Protein AF-A0A7S3X093-F1 (afdb_monomer)

Solvent-accessible surface area (backbone atoms only — not comparable to full-atom values): 16351 Å² total; per-residue (Å²): 135,91,79,89,81,86,87,81,93,76,96,73,80,91,81,68,79,79,81,75,76,85,78,82,74,50,73,68,56,53,51,49,53,49,51,51,48,51,50,51,49,51,54,50,54,71,68,49,68,94,76,59,64,74,58,54,51,46,47,68,75,70,50,86,89,52,58,70,71,58,44,50,52,47,51,38,63,75,67,40,63,86,52,73,80,75,72,84,78,82,88,80,90,80,88,84,84,89,75,92,76,91,84,86,75,92,79,87,79,77,70,61,65,62,52,49,54,48,50,48,53,49,48,51,47,59,63,74,38,45,80,74,45,93,63,46,87,64,80,87,81,75,76,93,74,60,92,85,62,87,64,71,61,67,60,57,50,51,54,51,49,55,51,48,54,52,49,51,54,52,49,53,53,50,50,53,52,51,52,50,52,51,52,52,50,51,52,49,51,52,52,48,51,53,51,50,52,52,49,32,64,73,58,71,64,67,52,83,70,83,81,65,72,88,81,63,85,89,50,69,73,61,48,52,53,52,48,50,67,50,63,30,71,68,55,69,67,60,60,54,73,68,58,54,52,52,52,52,56,60,73,77,105

Structure (mmCIF, N/CA/C/O backbone):
data_AF-A0A7S3X093-F1
#
_entry.id   AF-A0A7S3X093-F1
#
loop_
_atom_site.group_PDB
_atom_site.id
_atom_site.type_symbol
_atom_site.label_atom_id
_atom_site.label_alt_id
_atom_site.label_comp_id
_atom_site.label_asym_id
_atom_site.label_entity_id
_atom_site.label_seq_id
_atom_site.pdbx_PDB_ins_code
_atom_site.Cartn_x
_atom_site.Cartn_y
_atom_site.Cartn_z
_atom_site.occupancy
_atom_site.B_iso_or_equiv
_atom_site.auth_seq_id
_atom_site.auth_comp_id
_atom_site.auth_asym_id
_atom_site.auth_atom_id
_atom_site.pdbx_PDB_model_num
ATOM 1 N N . VAL A 1 1 ? 24.206 -7.712 33.557 1.00 39.28 1 VAL A N 1
ATOM 2 C CA . VAL A 1 1 ? 24.222 -6.560 32.628 1.00 39.28 1 VAL A CA 1
ATOM 3 C C . VAL A 1 1 ? 23.648 -5.377 33.383 1.00 39.28 1 VAL A C 1
ATOM 5 O O . VAL A 1 1 ? 22.498 -5.434 33.784 1.00 39.28 1 VAL A O 1
ATOM 8 N N . LYS A 1 2 ? 24.491 -4.392 33.712 1.00 35.91 2 LYS A N 1
ATOM 9 C CA . LYS A 1 2 ? 24.073 -3.126 34.325 1.00 35.91 2 LYS A CA 1
ATOM 10 C C . LYS A 1 2 ? 23.450 -2.270 33.226 1.00 35.91 2 LYS A C 1
ATOM 12 O O . LYS A 1 2 ? 24.142 -1.964 32.262 1.00 35.91 2 LYS A O 1
ATOM 17 N N . THR A 1 3 ? 22.199 -1.865 33.389 1.00 37.88 3 THR A N 1
ATOM 18 C CA . THR A 1 3 ? 21.628 -0.737 32.648 1.00 37.88 3 THR A CA 1
ATOM 19 C C . THR A 1 3 ? 21.095 0.261 33.659 1.00 37.88 3 THR A C 1
ATOM 21 O O . THR A 1 3 ? 20.020 0.100 34.225 1.00 37.88 3 THR A O 1
ATOM 24 N N . SER A 1 4 ? 21.928 1.263 33.911 1.00 36.81 4 SER A N 1
ATOM 25 C CA . SER A 1 4 ? 21.572 2.551 34.485 1.00 36.81 4 SER A CA 1
ATOM 26 C C . SER A 1 4 ? 20.661 3.303 33.515 1.00 36.81 4 SER A C 1
ATOM 28 O O . SER A 1 4 ? 21.053 3.526 32.369 1.00 36.81 4 SER A O 1
ATOM 30 N N . GLY A 1 5 ? 19.489 3.724 33.978 1.00 32.94 5 GLY A N 1
ATOM 31 C CA . GLY A 1 5 ? 18.656 4.723 33.317 1.00 32.94 5 GLY A CA 1
ATOM 32 C C . GLY A 1 5 ? 18.346 5.814 34.329 1.00 32.94 5 GLY A C 1
ATOM 33 O O . GLY A 1 5 ? 17.567 5.590 35.247 1.00 32.94 5 GLY A O 1
ATOM 34 N N . ALA A 1 6 ? 19.023 6.950 34.199 1.00 38.19 6 ALA A N 1
ATOM 35 C CA . ALA A 1 6 ? 18.751 8.155 34.964 1.00 38.19 6 ALA A CA 1
ATOM 36 C C . ALA A 1 6 ? 17.775 9.045 34.184 1.00 38.19 6 ALA A C 1
ATOM 38 O O . ALA A 1 6 ? 17.933 9.194 32.972 1.00 38.19 6 ALA A O 1
ATOM 39 N N . GLY A 1 7 ? 16.856 9.690 34.905 1.00 31.81 7 GLY A N 1
ATOM 40 C CA . GLY A 1 7 ? 16.221 10.937 34.482 1.00 31.81 7 GLY A CA 1
ATOM 41 C C . GLY A 1 7 ? 14.698 10.944 34.572 1.00 31.81 7 GLY A C 1
ATOM 42 O O . GLY A 1 7 ? 14.041 10.404 33.691 1.00 31.81 7 GLY A O 1
ATOM 43 N N . ALA A 1 8 ? 14.160 11.622 35.587 1.00 33.22 8 ALA A 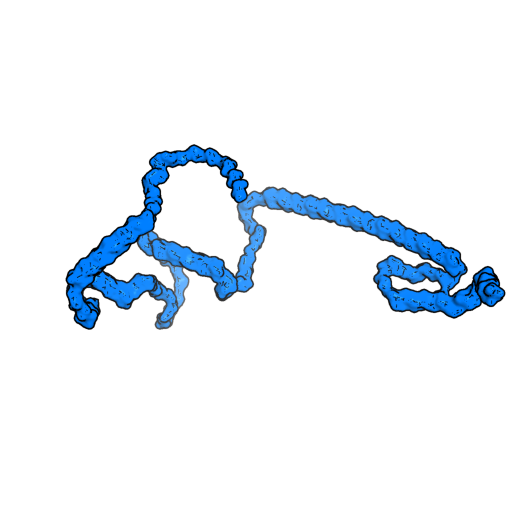N 1
ATOM 44 C CA . ALA A 1 8 ? 13.366 12.848 35.428 1.00 33.22 8 ALA A CA 1
ATOM 45 C C . ALA A 1 8 ? 12.727 13.213 36.778 1.00 33.22 8 ALA A C 1
ATOM 47 O O . ALA A 1 8 ? 11.897 12.473 37.293 1.00 33.22 8 ALA A O 1
ATOM 48 N N . GLU A 1 9 ? 13.134 14.351 37.340 1.00 36.69 9 GLU A N 1
ATOM 49 C CA . GLU A 1 9 ? 12.448 14.993 38.460 1.00 36.69 9 GLU A CA 1
ATOM 50 C C . GLU A 1 9 ? 11.050 15.445 38.017 1.00 36.69 9 GLU A C 1
ATOM 52 O O . GLU A 1 9 ? 10.900 16.136 37.006 1.00 36.69 9 GLU A O 1
ATOM 57 N N . GLY A 1 10 ? 10.040 15.069 38.797 1.00 32.62 10 GLY A N 1
ATOM 58 C CA . GLY A 1 10 ? 8.693 15.617 38.756 1.00 32.62 10 GLY A CA 1
ATOM 59 C C . GLY A 1 10 ? 8.263 15.895 40.188 1.00 32.62 10 GLY A C 1
ATOM 60 O O . GLY A 1 10 ? 7.811 14.993 40.875 1.00 32.62 10 GLY A O 1
ATOM 61 N N . ALA A 1 11 ? 8.466 17.132 40.638 1.00 44.94 11 ALA A N 1
ATOM 62 C CA . ALA A 1 11 ? 7.960 17.621 41.911 1.00 44.94 11 ALA A CA 1
ATOM 63 C C . ALA A 1 11 ? 6.438 17.817 41.813 1.00 44.94 11 ALA A C 1
ATOM 65 O O . ALA A 1 11 ? 5.985 18.755 41.152 1.00 44.94 11 ALA A O 1
ATOM 66 N N . ALA A 1 12 ? 5.673 16.933 42.451 1.00 39.75 12 ALA A N 1
ATOM 67 C CA . ALA A 1 12 ? 4.266 17.132 42.789 1.00 39.75 12 ALA A CA 1
ATOM 68 C C . ALA A 1 12 ? 3.891 16.203 43.962 1.00 39.75 12 ALA A C 1
ATOM 70 O O . ALA A 1 12 ? 3.868 14.993 43.786 1.00 39.75 12 ALA A O 1
ATOM 71 N N . ASP A 1 13 ? 3.647 16.808 45.130 1.00 41.31 13 ASP A N 1
ATOM 72 C CA . ASP A 1 13 ? 2.957 16.276 46.321 1.00 41.31 13 ASP A CA 1
ATOM 73 C C . ASP A 1 13 ? 3.335 14.866 46.827 1.00 41.31 13 ASP A C 1
ATOM 75 O O . ASP A 1 13 ? 2.587 13.903 46.694 1.00 41.31 13 ASP A O 1
ATOM 79 N N . GLU A 1 14 ? 4.470 14.783 47.531 1.00 44.78 14 GLU A N 1
ATOM 80 C CA . GLU A 1 14 ? 4.915 13.622 48.328 1.00 44.78 14 GLU A CA 1
ATOM 81 C C . GLU A 1 14 ? 4.386 13.655 49.786 1.00 44.78 14 GLU A C 1
ATOM 83 O O . GLU A 1 14 ? 5.133 13.366 50.717 1.00 44.78 14 GLU A O 1
ATOM 88 N N . GLU A 1 15 ? 3.130 14.044 50.038 1.00 50.62 15 GLU A N 1
ATOM 89 C CA . GLU A 1 15 ? 2.549 13.958 51.402 1.00 50.62 15 GLU A CA 1
ATOM 90 C C . GLU A 1 15 ? 1.393 12.947 51.529 1.00 50.62 15 GLU A C 1
ATOM 92 O O . GLU A 1 15 ? 1.059 12.557 52.647 1.00 50.62 15 GLU A O 1
ATOM 97 N N . ASP A 1 16 ? 0.861 12.415 50.418 1.00 49.19 16 ASP A N 1
ATOM 98 C CA . ASP A 1 16 ? -0.309 11.515 50.438 1.00 49.19 16 ASP A CA 1
ATOM 99 C C . ASP A 1 16 ? -0.025 10.059 49.993 1.00 49.19 16 ASP A C 1
ATOM 101 O O . ASP A 1 16 ? -0.900 9.199 50.108 1.00 49.19 16 ASP A O 1
ATOM 105 N N . GLU A 1 17 ? 1.192 9.726 49.541 1.00 51.94 17 GLU A N 1
ATOM 106 C CA . GLU A 1 17 ? 1.552 8.355 49.113 1.00 51.94 17 GLU A CA 1
ATOM 107 C C . GLU A 1 17 ? 2.049 7.435 50.256 1.00 51.94 17 GLU A C 1
ATOM 109 O O . GLU A 1 17 ? 2.259 6.238 50.046 1.00 51.94 17 GLU A O 1
ATOM 114 N N . GLU A 1 18 ? 2.190 7.934 51.491 1.00 58.09 18 GLU A N 1
ATOM 115 C CA . GLU A 1 18 ? 2.585 7.115 52.659 1.00 58.09 18 GLU A CA 1
ATOM 116 C C . GLU A 1 18 ? 1.411 6.388 53.345 1.00 58.09 18 GLU A C 1
ATOM 118 O O . GLU A 1 18 ? 1.607 5.519 54.202 1.00 58.09 18 GLU A O 1
ATOM 123 N N . LEU A 1 19 ? 0.169 6.682 52.961 1.00 60.91 19 LEU A N 1
ATOM 124 C CA . LEU A 1 19 ? -1.030 6.121 53.579 1.00 60.91 19 LEU A CA 1
ATOM 125 C C . LEU A 1 19 ? -1.540 4.909 52.787 1.00 60.91 19 LEU A C 1
ATOM 127 O O . LEU A 1 19 ? -2.555 5.020 52.115 1.00 60.91 19 LEU A O 1
ATOM 131 N N . LEU A 1 20 ? -0.830 3.769 52.893 1.00 66.19 20 LEU A N 1
ATOM 132 C CA . LEU A 1 20 ? -1.221 2.364 52.579 1.00 66.19 20 LEU A CA 1
ATOM 133 C C . LEU A 1 20 ? -0.104 1.596 51.838 1.00 66.19 20 LEU A C 1
ATOM 135 O O . LEU A 1 20 ? -0.269 1.132 50.710 1.00 66.19 20 LEU A O 1
ATOM 139 N N . ILE A 1 21 ? 1.038 1.381 52.497 1.00 75.94 21 ILE A N 1
ATOM 140 C CA . ILE A 1 21 ? 2.078 0.474 51.986 1.00 75.94 21 ILE A CA 1
ATOM 141 C C . ILE A 1 21 ? 1.621 -0.980 52.185 1.00 75.94 21 ILE A C 1
ATOM 143 O O . ILE A 1 21 ? 1.305 -1.406 53.299 1.00 75.94 21 ILE A O 1
ATOM 147 N N . ARG A 1 22 ? 1.607 -1.772 51.104 1.00 75.75 22 ARG A N 1
ATOM 148 C CA . ARG A 1 22 ? 1.317 -3.213 51.156 1.00 75.75 22 ARG A CA 1
ATOM 149 C C . ARG A 1 22 ? 2.386 -3.917 51.995 1.00 75.75 22 ARG A C 1
ATOM 151 O O . ARG A 1 22 ? 3.518 -4.074 51.549 1.00 75.75 22 ARG A O 1
ATOM 158 N N . ARG A 1 23 ? 2.019 -4.373 53.195 1.00 80.44 23 ARG A N 1
ATOM 159 C CA . ARG A 1 23 ? 2.904 -5.179 54.045 1.00 80.44 23 ARG A CA 1
ATOM 160 C C . ARG A 1 23 ? 3.194 -6.517 53.363 1.00 80.44 23 ARG A C 1
ATOM 162 O O . ARG A 1 23 ? 2.281 -7.305 53.112 1.00 80.44 23 ARG A O 1
ATOM 169 N N . GLU A 1 24 ? 4.463 -6.786 53.079 1.00 80.06 24 GLU A N 1
ATOM 170 C CA . GLU A 1 24 ? 4.915 -8.123 52.703 1.00 80.06 24 GLU A CA 1
ATOM 171 C C . GLU A 1 24 ? 4.885 -9.005 53.957 1.00 80.06 24 GLU A C 1
ATOM 173 O O . GLU A 1 24 ? 5.739 -8.893 54.832 1.00 80.06 24 GLU A O 1
ATOM 178 N N . VAL A 1 25 ? 3.844 -9.833 54.082 1.00 81.88 25 VAL A N 1
ATOM 179 C CA . VAL A 1 25 ? 3.710 -10.793 55.188 1.00 81.88 25 VAL A CA 1
ATOM 180 C C . VAL A 1 25 ? 4.820 -11.834 55.060 1.00 81.88 25 VAL A C 1
ATOM 182 O O . VAL A 1 25 ? 4.937 -12.498 54.021 1.00 81.88 25 VAL A O 1
ATOM 185 N N . ALA A 1 26 ? 5.640 -11.960 56.104 1.00 86.88 26 ALA A N 1
ATOM 186 C CA . ALA A 1 26 ? 6.721 -12.936 56.157 1.00 86.88 26 ALA A CA 1
ATOM 187 C C . ALA A 1 26 ? 6.155 -14.372 56.089 1.00 86.88 26 ALA A C 1
ATOM 189 O O . ALA A 1 26 ? 5.028 -14.609 56.529 1.00 86.88 26 ALA A O 1
ATOM 190 N N . PRO A 1 27 ? 6.901 -15.359 55.554 1.00 83.25 27 PRO A N 1
ATOM 191 C CA . PRO A 1 27 ? 6.410 -16.737 55.460 1.00 83.25 27 PRO A CA 1
ATOM 192 C C . PRO A 1 27 ? 6.019 -17.318 56.829 1.00 83.25 27 PRO A C 1
ATOM 194 O O . PRO A 1 27 ? 5.010 -18.005 56.922 1.00 83.25 27 PRO A O 1
ATOM 197 N N . GLU A 1 28 ? 6.750 -16.962 57.887 1.00 83.81 28 GLU A N 1
ATOM 198 C CA . GLU A 1 28 ? 6.478 -17.386 59.268 1.00 83.81 28 GLU A CA 1
ATOM 199 C C . GLU A 1 28 ? 5.167 -16.800 59.821 1.00 83.81 28 GLU A C 1
ATOM 201 O O . GLU A 1 28 ? 4.412 -17.488 60.502 1.00 83.81 28 GLU A O 1
ATOM 206 N N . GLU A 1 29 ? 4.853 -15.544 59.487 1.00 86.44 29 GLU A N 1
ATOM 207 C CA . GLU A 1 29 ? 3.590 -14.903 59.880 1.00 86.44 29 GLU A CA 1
ATOM 208 C C . GLU A 1 29 ? 2.400 -15.544 59.162 1.00 86.44 29 GLU A C 1
ATOM 210 O O . GLU A 1 29 ? 1.364 -15.780 59.773 1.00 86.44 29 GLU A O 1
ATOM 215 N N . ARG A 1 30 ? 2.562 -15.909 57.884 1.00 86.00 30 ARG A N 1
ATOM 216 C CA . ARG A 1 30 ? 1.529 -16.620 57.119 1.00 86.00 30 ARG A CA 1
ATOM 217 C C . ARG A 1 30 ? 1.245 -18.011 57.690 1.00 86.00 30 ARG A C 1
ATOM 219 O O . ARG A 1 30 ? 0.099 -18.452 57.672 1.00 86.00 30 ARG A O 1
ATOM 226 N N . GLU A 1 31 ? 2.275 -18.712 58.161 1.00 89.81 31 GLU A N 1
ATOM 227 C CA . GLU A 1 31 ? 2.119 -20.011 58.824 1.00 89.81 31 GLU A CA 1
ATOM 228 C C . GLU A 1 31 ? 1.399 -19.863 60.171 1.00 89.81 31 GLU A C 1
ATOM 230 O O . GLU A 1 31 ? 0.458 -20.609 60.436 1.00 89.81 31 GLU A O 1
ATOM 235 N N . ALA A 1 32 ? 1.746 -18.843 60.964 1.00 91.94 32 ALA A N 1
ATOM 236 C CA . ALA A 1 32 ? 1.046 -18.534 62.210 1.00 91.94 32 ALA A CA 1
ATOM 237 C C . ALA A 1 32 ? -0.433 -18.171 61.977 1.00 91.94 32 ALA A C 1
ATOM 239 O O . ALA A 1 32 ? -1.312 -18.718 62.639 1.00 91.94 32 ALA A O 1
ATOM 240 N N . GLU A 1 33 ? -0.729 -17.324 60.987 1.00 90.88 33 GLU A N 1
ATOM 241 C CA . GLU A 1 33 ? -2.101 -16.985 60.587 1.00 90.88 33 GLU A CA 1
ATOM 242 C C . GLU A 1 33 ? -2.883 -18.224 60.115 1.00 90.88 33 GLU A C 1
ATOM 244 O O . GLU A 1 33 ? -4.070 -18.369 60.415 1.00 90.88 33 GLU A O 1
ATOM 249 N N . ALA A 1 34 ? -2.231 -19.147 59.400 1.00 90.94 34 ALA A N 1
ATOM 250 C CA . ALA A 1 34 ? -2.850 -20.394 58.959 1.00 90.94 34 ALA A CA 1
ATOM 251 C C . ALA A 1 34 ? -3.157 -21.337 60.134 1.00 90.94 34 ALA A C 1
ATOM 253 O O . ALA A 1 34 ? -4.225 -21.955 60.156 1.00 90.94 34 ALA A O 1
ATOM 254 N N . ASP A 1 35 ? -2.265 -21.425 61.122 1.00 94.06 35 ASP A N 1
ATOM 255 C CA . ASP A 1 35 ? -2.473 -22.211 62.341 1.00 94.06 35 ASP A CA 1
ATOM 256 C C . ASP A 1 35 ? -3.577 -21.611 63.222 1.00 94.06 35 ASP A C 1
ATOM 258 O O . ASP A 1 35 ? -4.446 -22.337 63.721 1.00 94.06 35 ASP A O 1
ATOM 262 N N . GLU A 1 36 ? -3.604 -20.285 63.357 1.00 94.75 36 GLU A N 1
ATOM 263 C CA . GLU A 1 36 ? -4.673 -19.546 64.028 1.00 94.75 36 GLU A CA 1
ATOM 264 C C . GLU A 1 36 ? -6.016 -19.776 63.331 1.00 94.75 36 GLU A C 1
ATOM 266 O O . GLU A 1 36 ? -6.988 -20.164 63.986 1.00 94.75 36 GLU A O 1
ATOM 271 N N . TYR A 1 37 ? -6.067 -19.655 62.002 1.00 91.38 37 TYR A N 1
ATOM 272 C CA . TYR A 1 37 ? -7.260 -19.944 61.209 1.00 91.38 37 TYR A CA 1
ATOM 273 C C . TYR A 1 37 ? -7.709 -21.402 61.355 1.00 91.38 37 TYR A C 1
ATOM 275 O O . TYR A 1 37 ? -8.895 -21.678 61.545 1.00 91.38 37 TYR A O 1
ATOM 283 N N . ALA A 1 38 ? -6.776 -22.356 61.337 1.00 93.69 38 ALA A N 1
ATOM 284 C CA . ALA A 1 38 ? -7.082 -23.766 61.543 1.00 93.69 38 ALA A CA 1
ATOM 285 C C . ALA A 1 38 ? -7.623 -24.031 62.957 1.00 93.69 38 ALA A C 1
ATOM 287 O O . ALA A 1 38 ? -8.521 -24.859 63.132 1.00 93.69 38 ALA A O 1
ATOM 288 N N . SER A 1 39 ? -7.102 -23.335 63.969 1.00 93.75 39 SER A N 1
ATOM 289 C CA . SER A 1 39 ? -7.598 -23.417 65.344 1.00 93.75 39 SER A CA 1
ATOM 290 C C . SER A 1 39 ? -9.006 -22.827 65.475 1.00 93.75 39 SER A C 1
ATOM 292 O O . SER A 1 39 ? -9.879 -23.466 66.067 1.00 93.75 39 SER A O 1
ATOM 294 N N . TRP A 1 40 ? -9.265 -21.684 64.833 1.00 94.06 40 TRP A N 1
ATOM 295 C CA . TRP A 1 40 ? -10.576 -21.045 64.769 1.00 94.06 40 TRP A CA 1
ATOM 296 C C . TRP A 1 40 ? -11.594 -21.923 64.037 1.00 94.06 40 TRP A C 1
ATOM 298 O O . TRP A 1 40 ? -12.708 -22.116 64.522 1.00 94.06 40 TRP A O 1
ATOM 308 N N . LEU A 1 41 ? -11.203 -22.542 62.921 1.00 90.69 41 LEU A N 1
ATOM 309 C CA . LEU A 1 41 ? -12.070 -23.441 62.164 1.00 90.69 41 LEU A CA 1
ATOM 310 C C . LEU A 1 41 ? -12.408 -24.701 62.967 1.00 90.69 41 LEU A C 1
ATOM 312 O O . LEU A 1 41 ? -13.560 -25.125 62.989 1.00 90.69 41 LEU A O 1
ATOM 316 N N . LYS A 1 42 ? -11.436 -25.277 63.686 1.00 88.50 42 LYS A N 1
ATOM 317 C CA . LYS A 1 42 ? -11.681 -26.392 64.618 1.00 88.50 42 LYS A CA 1
ATOM 318 C C . LYS A 1 42 ? -12.602 -25.969 65.765 1.00 88.50 42 LYS A C 1
ATOM 320 O O . LYS A 1 42 ? -13.506 -26.722 66.129 1.00 88.50 42 LYS A O 1
ATOM 325 N N . GLN A 1 43 ? -12.422 -24.768 66.316 1.00 91.19 43 GLN A N 1
ATOM 326 C CA . GLN A 1 43 ? -13.313 -24.215 67.338 1.00 91.19 43 GLN A CA 1
ATOM 327 C C . GLN A 1 43 ? -14.735 -24.038 66.794 1.00 91.19 43 GLN A C 1
ATOM 329 O O . GLN A 1 43 ? -15.701 -24.395 67.465 1.00 91.19 43 GLN A O 1
ATOM 334 N N . GLN A 1 44 ? -14.881 -23.555 65.563 1.00 88.19 44 GLN A N 1
ATOM 335 C CA . GLN A 1 44 ? -16.193 -23.365 64.968 1.00 88.19 44 GLN A CA 1
ATOM 336 C C . GLN A 1 44 ? -16.863 -24.695 64.605 1.00 88.19 44 GLN A C 1
ATOM 338 O O . GLN A 1 44 ? -18.044 -24.884 64.880 1.00 88.19 44 GLN A O 1
ATOM 343 N N . LEU A 1 45 ? -16.105 -25.657 64.077 1.00 79.12 45 LEU A N 1
ATOM 344 C CA . LEU A 1 45 ? -16.610 -26.991 63.759 1.00 79.12 45 LEU A CA 1
ATOM 345 C C . LEU A 1 45 ? -16.977 -27.789 65.018 1.00 79.12 45 LEU A C 1
ATOM 347 O O . LEU A 1 45 ? -17.924 -28.558 64.995 1.00 79.12 45 LEU A O 1
ATOM 351 N N . SER A 1 46 ? -16.264 -27.587 66.129 1.00 79.31 46 SER A N 1
ATOM 352 C CA . SER A 1 46 ? -16.638 -28.179 67.425 1.00 79.31 46 SER A CA 1
ATOM 353 C C . SER A 1 46 ? -17.867 -27.522 68.060 1.00 79.31 46 SER A C 1
ATOM 355 O O . SER A 1 46 ? -18.552 -28.158 68.860 1.00 79.31 46 SER A O 1
ATOM 357 N N . ARG A 1 47 ? -18.173 -26.270 67.696 1.00 78.94 47 ARG A N 1
ATOM 358 C CA . ARG A 1 47 ? -19.404 -25.570 68.087 1.00 78.94 47 ARG A CA 1
ATOM 359 C C . ARG A 1 47 ? -20.588 -25.932 67.183 1.00 78.94 47 ARG A C 1
ATOM 361 O O . ARG A 1 47 ? -21.728 -25.915 67.646 1.00 78.94 47 ARG A O 1
ATOM 368 N N . ALA A 1 48 ? -20.327 -26.268 65.922 1.00 74.31 48 ALA A N 1
ATOM 369 C CA . ALA A 1 48 ? -21.320 -26.783 64.993 1.00 74.31 48 ALA A CA 1
ATOM 370 C C . ALA A 1 48 ? -21.663 -28.239 65.353 1.00 74.31 48 ALA A C 1
ATOM 372 O O . ALA A 1 48 ? -20.865 -29.155 65.178 1.00 74.31 48 ALA A O 1
ATOM 373 N N . GLY A 1 49 ? -22.860 -28.459 65.897 1.00 75.56 49 GLY A N 1
ATOM 374 C CA . GLY A 1 49 ? -23.379 -29.811 66.108 1.00 75.56 49 GLY A CA 1
ATOM 375 C C . GLY A 1 49 ? -23.651 -30.542 64.782 1.00 75.56 49 GLY A C 1
ATOM 376 O O . GLY A 1 49 ? -23.578 -29.931 63.716 1.00 75.56 49 GLY A O 1
ATOM 377 N N . PRO A 1 50 ? -24.005 -31.839 64.823 1.00 75.31 50 PRO A N 1
ATOM 378 C CA . PRO A 1 50 ? -24.438 -32.574 63.638 1.00 75.31 50 PRO A CA 1
ATOM 379 C C . PRO A 1 50 ? -25.654 -31.880 63.017 1.00 75.31 50 PRO A C 1
ATOM 381 O O . PRO A 1 50 ? -26.714 -31.808 63.641 1.00 75.31 50 PRO A O 1
ATOM 384 N N . VAL A 1 51 ? -25.495 -31.345 61.808 1.00 70.50 51 VAL A N 1
ATOM 385 C CA . VAL A 1 51 ? -26.583 -30.714 61.060 1.00 70.50 51 VAL A CA 1
ATOM 386 C C . VAL A 1 51 ? -27.164 -31.757 60.115 1.00 70.50 51 VAL A C 1
ATOM 388 O O . VAL A 1 51 ? -26.470 -32.245 59.228 1.00 70.50 51 VAL A O 1
ATOM 391 N N . ASP A 1 52 ? -28.429 -32.120 60.314 1.00 81.88 52 ASP A N 1
ATOM 392 C CA . ASP A 1 52 ? -29.156 -32.947 59.350 1.00 81.88 52 ASP A CA 1
ATOM 393 C C . ASP A 1 52 ? -29.578 -32.070 58.163 1.00 81.88 52 ASP A C 1
ATOM 395 O O . ASP A 1 52 ? -30.519 -31.274 58.262 1.00 81.88 52 ASP A O 1
ATOM 399 N N . GLU A 1 53 ? -28.863 -32.215 57.045 1.00 76.88 53 GLU A N 1
ATOM 400 C CA . GLU A 1 53 ? -29.085 -31.474 55.798 1.00 76.88 53 GLU A CA 1
ATOM 401 C C . GLU A 1 53 ? -30.537 -31.575 55.310 1.00 76.88 53 GLU A C 1
ATOM 403 O O . GLU A 1 53 ? -31.097 -30.617 54.780 1.00 76.88 53 GLU A O 1
ATOM 408 N N . ALA A 1 54 ? -31.200 -32.714 55.529 1.00 78.88 54 ALA A N 1
ATOM 409 C CA . ALA A 1 54 ? -32.575 -32.898 55.084 1.00 78.88 54 ALA A CA 1
ATOM 410 C C . ALA A 1 54 ? -33.566 -32.062 55.908 1.00 78.88 54 ALA A C 1
ATOM 412 O O . ALA A 1 54 ? -34.629 -31.683 55.414 1.00 78.88 54 ALA A O 1
ATOM 413 N N . VAL A 1 55 ? -33.268 -31.795 57.179 1.00 79.25 55 VAL A N 1
ATOM 414 C CA . VAL A 1 55 ? -34.116 -30.963 58.045 1.00 79.25 55 VAL A CA 1
ATOM 415 C C . VAL A 1 55 ? -33.864 -29.485 57.773 1.00 79.25 55 VAL A C 1
ATOM 417 O O . VAL A 1 55 ? -34.826 -28.729 57.658 1.00 79.25 55 VAL A O 1
ATOM 420 N N . THR A 1 56 ? -32.609 -29.073 57.584 1.00 80.06 56 THR A N 1
ATOM 421 C CA . THR A 1 56 ? -32.284 -27.674 57.266 1.00 80.06 56 THR A CA 1
ATOM 422 C C . THR A 1 56 ? -32.795 -27.253 55.896 1.00 80.06 56 THR A C 1
ATOM 424 O O . THR A 1 56 ? -33.372 -26.177 55.785 1.00 80.06 56 THR A O 1
ATOM 427 N N . LEU A 1 57 ? -32.686 -28.109 54.875 1.00 81.88 57 LEU A N 1
ATOM 428 C CA . LEU A 1 57 ? -33.252 -27.829 53.553 1.00 81.88 57 LEU A CA 1
ATOM 429 C C . LEU A 1 57 ? -34.782 -27.758 53.587 1.00 81.88 57 LEU A C 1
ATOM 431 O O . LEU A 1 57 ? -35.362 -26.896 52.935 1.00 81.88 57 LEU A O 1
ATOM 435 N N . ARG A 1 58 ? -35.448 -28.621 54.370 1.00 81.75 58 ARG A N 1
ATOM 436 C CA . ARG A 1 58 ? -36.908 -28.550 54.555 1.00 81.75 58 ARG A CA 1
ATOM 437 C C . ARG A 1 58 ? -37.327 -27.256 55.238 1.00 81.75 58 ARG A C 1
ATOM 439 O O . ARG A 1 58 ? -38.239 -26.608 54.745 1.00 81.75 58 ARG A O 1
ATOM 446 N N . ARG A 1 59 ? -36.626 -26.858 56.302 1.00 81.38 59 ARG A N 1
ATOM 447 C CA . ARG A 1 59 ? -36.830 -25.569 56.973 1.00 81.38 59 ARG A CA 1
ATOM 448 C C . ARG A 1 59 ? -36.701 -24.417 55.975 1.00 81.38 59 ARG A C 1
ATOM 450 O O . ARG A 1 59 ? -37.592 -23.596 55.848 1.00 81.38 59 ARG A O 1
ATOM 457 N N . TYR A 1 60 ? -35.622 -24.425 55.198 1.00 81.06 60 TYR A N 1
ATOM 458 C CA . TYR A 1 60 ? -35.269 -23.347 54.282 1.00 81.06 60 TYR A CA 1
ATOM 459 C C . TYR A 1 60 ? -36.189 -23.236 53.051 1.00 81.06 60 TYR A C 1
ATOM 461 O O . TYR A 1 60 ? -36.413 -22.145 52.535 1.00 81.06 60 TYR A O 1
ATOM 469 N N . MET A 1 61 ? -36.731 -24.360 52.572 1.00 81.38 61 MET A N 1
ATOM 470 C CA . MET A 1 61 ? -37.581 -24.409 51.375 1.00 81.38 61 MET A CA 1
ATOM 471 C C . MET A 1 61 ? -39.086 -24.337 51.676 1.00 81.38 61 MET A C 1
ATOM 473 O O . MET A 1 61 ? -39.833 -23.906 50.803 1.00 81.38 61 MET A O 1
ATOM 477 N N . LEU A 1 62 ? -39.545 -24.791 52.852 1.00 81.56 62 LEU A N 1
ATOM 478 C CA . LEU A 1 62 ? -40.977 -24.885 53.181 1.00 81.56 62 LEU A CA 1
ATOM 479 C C . LEU A 1 62 ? -41.455 -23.940 54.289 1.00 81.56 62 LEU A C 1
ATOM 481 O O . LEU A 1 62 ? -42.655 -23.681 54.335 1.00 81.56 62 LEU A O 1
ATOM 485 N N . GLU A 1 63 ? -40.594 -23.460 55.189 1.00 78.81 63 GLU A N 1
ATOM 486 C CA . GLU A 1 63 ? -41.043 -22.543 56.244 1.00 78.81 63 GLU A CA 1
ATOM 487 C C . GLU A 1 63 ? -41.053 -21.088 55.748 1.00 78.81 63 GLU A C 1
ATOM 489 O O . GLU A 1 63 ? -40.179 -20.651 54.994 1.00 78.81 63 GLU A O 1
ATOM 494 N N . GLU A 1 64 ? -42.074 -20.334 56.164 1.00 70.69 64 GLU A N 1
ATOM 495 C CA . GLU A 1 64 ? -42.255 -18.917 55.812 1.00 70.69 64 GLU A CA 1
ATOM 496 C C . GLU A 1 64 ? -41.529 -17.977 56.794 1.00 70.69 64 GLU A C 1
ATOM 498 O O . GLU A 1 64 ? -41.149 -16.869 56.418 1.00 70.69 64 GLU A O 1
ATOM 503 N N . ASP A 1 65 ? -41.235 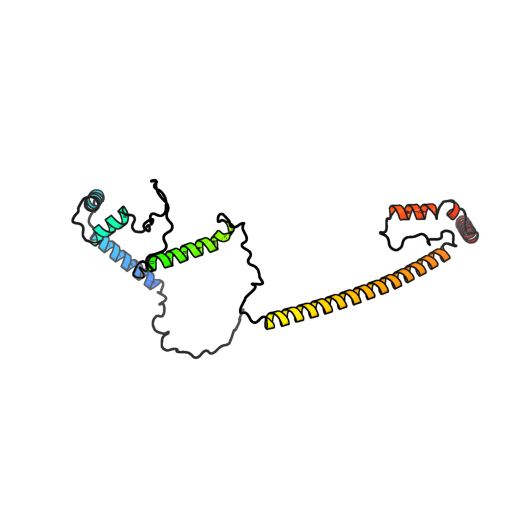-18.450 58.010 1.00 80.25 65 ASP A N 1
ATOM 504 C CA . ASP A 1 65 ? -40.649 -17.665 59.105 1.00 80.25 65 ASP A CA 1
ATOM 505 C C . ASP A 1 65 ? -39.107 -17.740 59.133 1.00 80.25 65 ASP A C 1
ATOM 507 O O . ASP A 1 65 ? -38.485 -18.011 60.165 1.00 80.25 65 ASP A O 1
ATOM 511 N N . LEU A 1 66 ? -38.464 -17.527 57.983 1.00 83.88 66 LEU A N 1
ATOM 512 C CA . LEU A 1 66 ? -37.003 -17.461 57.890 1.00 83.88 66 LEU A CA 1
ATOM 513 C C . LEU A 1 66 ? -36.475 -16.083 58.320 1.00 83.88 66 LEU A C 1
ATOM 515 O O . LEU A 1 66 ? -37.133 -15.065 58.082 1.00 83.88 66 LEU A O 1
ATOM 519 N N . PRO A 1 67 ? -35.263 -16.004 58.909 1.00 88.94 67 PRO A N 1
ATOM 520 C CA . PRO A 1 67 ? -34.621 -14.714 59.113 1.00 88.94 67 PRO A CA 1
ATOM 521 C C . PRO A 1 67 ? -34.433 -14.004 57.757 1.00 88.94 67 PRO A C 1
ATOM 523 O O . PRO A 1 67 ? -34.252 -14.682 56.741 1.00 88.94 67 PRO A O 1
ATOM 526 N N . PRO A 1 68 ? -34.449 -12.656 57.721 1.00 90.31 68 PRO A N 1
ATOM 527 C CA . PRO A 1 68 ? -34.453 -11.887 56.473 1.00 90.31 68 PRO A CA 1
ATOM 528 C C . PRO A 1 68 ? -33.346 -12.286 55.489 1.00 90.31 68 PRO A C 1
ATOM 530 O O . PRO A 1 68 ? -33.596 -12.400 54.291 1.00 90.31 68 PRO A O 1
ATOM 533 N N . ASP A 1 69 ? -32.150 -12.574 56.005 1.00 86.88 69 ASP A N 1
ATOM 534 C CA . ASP A 1 69 ? -30.992 -12.978 55.203 1.00 86.88 69 ASP A CA 1
ATOM 535 C C . ASP A 1 69 ? -31.188 -14.360 54.549 1.00 86.88 69 ASP A C 1
ATOM 537 O O . ASP A 1 69 ? -30.821 -14.569 53.391 1.00 86.88 69 ASP A O 1
ATOM 541 N N . GLU A 1 70 ? -31.803 -15.309 55.267 1.00 87.00 70 GLU A N 1
ATOM 542 C CA . GLU A 1 70 ? -32.101 -16.648 54.746 1.00 87.00 70 GLU A CA 1
ATOM 543 C C . GLU A 1 70 ? -33.223 -16.588 53.700 1.00 87.00 70 GLU A C 1
ATOM 545 O O . GLU A 1 70 ? -33.104 -17.224 52.651 1.00 87.00 70 GLU A O 1
ATOM 550 N N . ALA A 1 71 ? -34.267 -15.787 53.940 1.00 88.25 71 ALA A N 1
ATOM 551 C CA . ALA A 1 71 ? -35.366 -15.586 52.996 1.00 88.25 71 ALA A CA 1
ATOM 552 C C . ALA A 1 71 ? -34.895 -14.912 51.695 1.00 88.25 71 ALA A C 1
ATOM 554 O O . ALA A 1 71 ? -35.221 -15.388 50.607 1.00 88.25 71 ALA A O 1
ATOM 555 N N . PHE A 1 72 ? -34.058 -13.870 51.792 1.00 89.19 72 PHE A N 1
ATOM 556 C CA . PHE A 1 72 ? -33.458 -13.224 50.623 1.00 89.19 72 PHE A CA 1
ATOM 557 C C . PHE A 1 72 ? -32.650 -14.215 49.786 1.00 89.19 72 PHE A C 1
ATOM 559 O O . PHE A 1 72 ? -32.821 -14.271 48.573 1.00 89.19 72 PHE A O 1
ATOM 566 N N . LEU A 1 73 ? -31.786 -15.021 50.411 1.00 89.44 73 LEU A N 1
ATOM 567 C CA . LEU A 1 73 ? -30.953 -15.974 49.678 1.00 89.44 73 LEU A CA 1
ATOM 568 C C . LEU A 1 73 ? -31.795 -17.068 48.990 1.00 89.44 73 LEU A C 1
ATOM 570 O O . LEU A 1 73 ? -31.468 -17.474 47.872 1.00 89.44 73 LEU A O 1
ATOM 574 N N . ARG A 1 74 ? -32.911 -17.492 49.602 1.00 88.12 74 ARG A N 1
ATOM 575 C CA . ARG A 1 74 ? -33.854 -18.447 49.007 1.00 88.12 74 ARG A CA 1
ATOM 576 C C . ARG A 1 74 ? -34.443 -17.853 47.737 1.00 88.12 74 ARG A C 1
ATOM 578 O O . ARG A 1 74 ? -34.378 -18.473 46.677 1.00 88.12 74 ARG A O 1
ATOM 585 N N . ASP A 1 75 ? -34.964 -16.638 47.843 1.00 89.38 75 ASP A N 1
ATOM 586 C CA . ASP A 1 75 ? -35.628 -15.950 46.743 1.00 89.38 75 ASP A CA 1
ATOM 587 C C . ASP A 1 75 ? -34.617 -15.553 45.649 1.00 89.38 75 ASP A C 1
ATOM 589 O O . ASP A 1 75 ? -34.917 -15.660 44.463 1.00 89.38 75 ASP A O 1
ATOM 593 N N . TYR A 1 76 ? -33.381 -15.206 46.020 1.00 88.38 76 TYR A N 1
ATOM 594 C CA . TYR A 1 76 ? -32.273 -14.938 45.100 1.00 88.38 76 TYR A CA 1
ATOM 595 C C . TYR A 1 76 ? -31.931 -16.166 44.248 1.00 88.38 76 TYR A C 1
ATOM 597 O O . TYR A 1 76 ? -31.792 -16.043 43.030 1.00 88.38 76 TYR A O 1
ATOM 605 N N . MET A 1 77 ? -31.838 -17.349 44.872 1.00 88.38 77 MET A N 1
ATOM 606 C CA . MET A 1 77 ? -31.604 -18.628 44.188 1.00 88.38 77 MET A CA 1
ATOM 607 C C . MET A 1 77 ? -32.775 -19.083 43.326 1.00 88.38 77 MET A C 1
ATOM 609 O O . MET A 1 77 ? -32.563 -19.447 42.168 1.00 88.38 77 MET A O 1
ATOM 613 N N . LEU A 1 78 ? -33.994 -19.053 43.863 1.00 87.44 78 LEU A N 1
ATOM 614 C CA . LEU A 1 78 ? -35.182 -19.540 43.162 1.00 87.44 78 LEU A CA 1
ATOM 615 C C . LEU A 1 78 ? -35.564 -18.650 41.979 1.00 87.44 78 LEU A C 1
ATOM 617 O O . LEU A 1 78 ? -35.859 -19.165 40.902 1.00 87.44 78 LEU A O 1
ATOM 621 N N . ASN A 1 79 ? -35.500 -17.330 42.156 1.00 86.62 79 ASN A N 1
ATOM 622 C CA . ASN A 1 79 ? -35.831 -16.373 41.100 1.00 86.62 79 ASN A CA 1
ATOM 623 C C . ASN A 1 79 ? -34.633 -16.066 40.196 1.00 86.62 79 ASN A C 1
ATOM 625 O O . ASN A 1 79 ? -34.750 -15.250 39.287 1.00 86.62 79 ASN A O 1
ATOM 629 N N . ALA A 1 80 ? -33.488 -16.718 40.438 1.00 87.69 80 ALA A N 1
ATOM 630 C CA . ALA A 1 80 ? -32.238 -16.495 39.729 1.00 87.69 80 ALA A CA 1
ATOM 631 C C . ALA A 1 80 ? -31.934 -15.001 39.566 1.00 87.69 80 ALA A C 1
ATOM 633 O O . ALA A 1 80 ? -31.616 -14.559 38.469 1.00 87.69 80 ALA A O 1
ATOM 634 N N . MET A 1 81 ? -32.027 -14.231 40.653 1.00 83.94 81 MET A N 1
ATOM 635 C CA . MET A 1 81 ? -31.953 -12.760 40.635 1.00 83.94 81 MET A CA 1
ATOM 636 C C . MET A 1 81 ? -30.601 -12.213 40.126 1.00 83.94 81 MET A C 1
ATOM 638 O O . MET A 1 81 ? -30.477 -11.021 39.871 1.00 83.94 81 MET A O 1
ATOM 642 N N . TRP A 1 82 ? -29.579 -13.067 39.966 1.00 82.88 82 TRP A N 1
ATOM 643 C CA . TRP A 1 82 ? -28.321 -12.736 39.270 1.00 82.88 82 TRP A CA 1
ATOM 644 C C . TRP A 1 82 ? -28.450 -12.711 37.747 1.00 82.88 82 TRP A C 1
ATOM 646 O O . TRP A 1 82 ? -27.588 -12.171 37.057 1.00 82.88 82 TRP A O 1
ATOM 656 N N . LYS A 1 83 ? -29.478 -13.361 37.203 1.00 77.38 83 LYS A N 1
ATOM 657 C CA . LYS A 1 83 ? -29.854 -13.219 35.807 1.00 77.38 83 LYS A CA 1
ATOM 658 C C . LYS A 1 83 ? -30.660 -11.935 35.737 1.00 77.38 83 LYS A C 1
ATOM 660 O O . LYS A 1 83 ? -31.685 -11.819 36.406 1.00 77.38 83 LYS A O 1
ATOM 665 N N . ARG A 1 84 ? -30.176 -10.977 34.943 1.00 60.94 84 ARG A N 1
ATOM 666 C CA . ARG A 1 84 ? -30.956 -9.784 34.603 1.00 60.94 84 ARG A CA 1
ATOM 667 C C . ARG A 1 84 ? -32.349 -10.255 34.157 1.00 60.94 84 ARG A C 1
ATOM 669 O O . ARG A 1 84 ? -32.418 -11.275 33.453 1.00 60.94 84 ARG A O 1
ATOM 676 N N . PRO A 1 85 ? -33.440 -9.589 34.578 1.00 59.66 85 PRO A N 1
ATOM 677 C CA . PRO A 1 85 ? -34.729 -9.853 33.969 1.00 59.66 85 PRO A CA 1
ATOM 678 C C . PRO A 1 85 ? -34.511 -9.727 32.466 1.00 59.66 85 PRO A C 1
ATOM 680 O O . PRO A 1 85 ? -33.914 -8.760 31.994 1.00 59.66 85 PRO A O 1
ATOM 683 N N . VAL A 1 86 ? -34.906 -10.756 31.722 1.00 48.88 86 VAL A N 1
ATOM 684 C CA . VAL A 1 86 ? -35.116 -10.576 30.294 1.00 48.88 86 VAL A CA 1
ATOM 685 C C . VAL A 1 86 ? -36.278 -9.601 30.246 1.00 48.88 86 VAL A C 1
ATOM 687 O O . VAL A 1 86 ? -37.431 -10.016 30.361 1.00 48.88 86 VAL A O 1
ATOM 690 N N . GLU A 1 87 ? -35.957 -8.306 30.196 1.00 49.19 87 GLU A N 1
ATOM 691 C CA . GLU A 1 87 ? -36.827 -7.307 29.600 1.00 49.19 87 GLU A CA 1
ATOM 692 C C . GLU A 1 87 ? -37.400 -7.986 28.367 1.00 49.19 87 GLU A C 1
ATOM 694 O O . GLU A 1 87 ? -36.664 -8.472 27.502 1.00 49.19 87 GLU A O 1
ATOM 699 N N . ALA A 1 88 ? -38.708 -8.199 28.418 1.00 44.25 88 ALA A N 1
ATOM 700 C CA . ALA A 1 88 ? -39.452 -9.007 27.485 1.00 44.25 88 ALA A CA 1
ATOM 701 C C . ALA A 1 88 ? -39.527 -8.283 26.139 1.00 44.25 88 ALA A C 1
ATOM 703 O O . ALA A 1 88 ? -40.600 -7.873 25.710 1.00 44.25 88 ALA A O 1
ATOM 704 N N . ASP A 1 89 ? -38.397 -8.139 25.453 1.00 46.62 89 ASP A N 1
ATOM 705 C CA . ASP A 1 89 ? -38.381 -7.795 24.047 1.00 46.62 89 ASP A CA 1
ATOM 706 C C . ASP A 1 89 ? -38.474 -9.088 23.227 1.00 46.62 89 ASP A C 1
ATOM 708 O O . ASP A 1 89 ? -37.522 -9.852 23.065 1.00 46.62 89 ASP A O 1
ATOM 712 N N . GLY A 1 90 ? -39.690 -9.343 22.741 1.00 44.59 90 GLY A N 1
ATOM 713 C CA . GLY A 1 90 ? -39.913 -10.080 21.500 1.00 44.59 90 GLY A CA 1
ATOM 714 C C . GLY A 1 90 ? -40.118 -11.593 21.600 1.00 44.59 90 GLY A C 1
ATOM 715 O O . GLY A 1 90 ? -39.242 -12.371 21.227 1.00 44.59 90 GLY A O 1
ATOM 716 N N . GLY A 1 91 ? -41.339 -12.040 21.927 1.00 40.41 91 GLY A N 1
ATOM 717 C CA . GLY A 1 91 ? -41.743 -13.403 21.552 1.00 40.41 91 GLY A CA 1
ATOM 718 C C . GLY A 1 91 ? -43.019 -13.971 22.171 1.00 40.41 91 GLY A C 1
ATOM 719 O O . GLY A 1 91 ? -42.949 -14.956 22.898 1.00 40.41 91 GLY A O 1
ATOM 720 N N . GLY A 1 92 ? -44.197 -13.435 21.834 1.00 31.00 92 GLY A N 1
ATOM 721 C CA . GLY A 1 92 ? -45.481 -14.043 22.219 1.00 31.00 92 GLY A CA 1
ATOM 722 C C . GLY A 1 92 ? -46.674 -13.409 21.505 1.00 31.00 92 GLY A C 1
ATOM 723 O O . GLY A 1 92 ? -47.097 -12.326 21.874 1.00 31.00 92 GLY A O 1
ATOM 724 N N . GLY A 1 93 ? -47.169 -14.061 20.449 1.00 33.50 93 GLY A N 1
ATOM 725 C CA . GLY A 1 93 ? -48.086 -13.505 19.446 1.00 33.50 93 GLY A CA 1
ATOM 726 C C . GLY A 1 93 ? -49.454 -12.983 19.915 1.00 33.50 93 GLY A C 1
ATOM 727 O O . GLY A 1 93 ? -50.048 -13.483 20.866 1.00 33.50 93 GLY A O 1
ATOM 728 N N . GLY A 1 94 ? -49.989 -12.037 19.135 1.00 30.72 94 GLY A N 1
ATOM 729 C CA . GLY A 1 94 ? -51.375 -11.576 19.211 1.00 30.72 94 GLY A CA 1
ATOM 730 C C . GLY A 1 94 ? -51.629 -10.320 18.372 1.00 30.72 94 GLY A C 1
ATOM 731 O O . GLY A 1 94 ? -51.373 -9.223 18.836 1.00 30.72 94 GLY A O 1
ATOM 732 N N . ASP A 1 95 ? -52.080 -10.525 17.133 1.00 31.50 95 ASP A N 1
ATOM 733 C CA . ASP A 1 95 ? -52.956 -9.679 16.299 1.00 31.50 95 ASP A CA 1
ATOM 734 C C . ASP A 1 95 ? -53.179 -8.187 16.667 1.00 31.50 95 ASP A C 1
ATOM 736 O O . ASP A 1 95 ? -53.735 -7.870 17.716 1.00 31.50 95 ASP A O 1
ATOM 740 N N . GLY A 1 96 ? -52.934 -7.287 15.700 1.00 34.78 96 GLY A N 1
ATOM 741 C CA . GLY A 1 96 ? -53.798 -6.114 15.505 1.00 34.78 96 GLY A CA 1
ATOM 742 C C . GLY A 1 96 ? -53.161 -4.717 15.531 1.00 34.78 96 GLY A C 1
ATOM 743 O O . GLY A 1 96 ? -52.806 -4.203 16.581 1.00 34.78 96 GLY A O 1
ATOM 744 N N . VAL A 1 97 ? -53.241 -4.059 14.365 1.00 31.14 97 VAL A N 1
ATOM 745 C CA . VAL A 1 97 ? -53.374 -2.599 14.150 1.00 31.14 97 VAL A CA 1
ATOM 746 C C . VAL A 1 97 ? -52.116 -1.732 14.288 1.00 31.14 97 VAL A C 1
ATOM 748 O O . VAL A 1 97 ? -51.540 -1.554 15.352 1.00 31.14 97 VAL A O 1
ATOM 751 N N . GLY A 1 98 ? -51.748 -1.109 13.164 1.00 41.12 98 GLY A N 1
ATOM 752 C CA . GLY A 1 98 ? -50.782 -0.018 13.119 1.00 41.12 98 GLY A CA 1
ATOM 753 C C . GLY A 1 98 ? -51.380 1.338 13.492 1.00 41.12 98 GLY A C 1
ATOM 754 O O . GLY A 1 98 ? -52.584 1.545 13.384 1.00 41.12 98 GLY A O 1
ATOM 755 N N . SER A 1 99 ? -50.508 2.271 13.863 1.00 31.34 99 SER A N 1
ATOM 756 C CA . SER A 1 99 ? -50.666 3.711 13.649 1.00 31.34 99 SER A CA 1
ATOM 757 C C . SER A 1 99 ? -49.352 4.403 14.002 1.00 31.34 99 SER A C 1
ATOM 759 O O . SER A 1 99 ? -48.834 4.211 15.099 1.00 31.34 99 SER A O 1
ATOM 761 N N . ASP A 1 100 ? -48.851 5.228 13.082 1.00 39.47 100 ASP A N 1
ATOM 762 C CA . ASP A 1 100 ? -47.977 6.368 13.361 1.00 39.47 100 ASP A CA 1
ATOM 763 C C . ASP A 1 100 ? -48.435 7.127 14.620 1.00 39.47 100 ASP A C 1
ATOM 765 O O . ASP A 1 100 ? -49.636 7.355 14.809 1.00 39.47 100 ASP A O 1
ATOM 769 N N . GLY A 1 101 ? -47.480 7.540 15.456 1.00 30.56 101 GLY A N 1
ATOM 770 C CA . GLY A 1 101 ? -47.756 8.267 16.693 1.00 30.56 101 GLY A CA 1
ATOM 771 C C . GLY A 1 101 ? -46.492 8.623 17.469 1.00 30.56 101 GLY A C 1
ATOM 772 O O . GLY A 1 101 ? -46.102 7.928 18.397 1.00 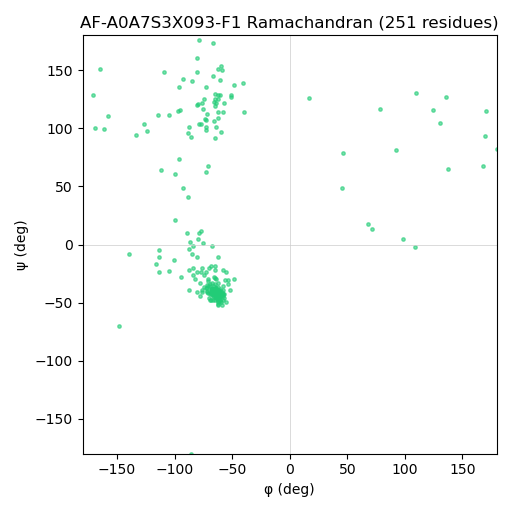30.56 101 GLY A O 1
ATOM 773 N N . GLU A 1 102 ? -45.863 9.717 17.060 1.00 40.38 102 GLU A N 1
ATOM 774 C CA . GLU A 1 102 ? -44.871 10.491 17.806 1.00 40.38 102 GLU A CA 1
ATOM 775 C C . GLU A 1 102 ? -45.374 10.841 19.227 1.00 40.38 102 GLU A C 1
ATOM 777 O O . GLU A 1 102 ? -46.458 11.408 19.366 1.00 40.38 102 GLU A O 1
ATOM 782 N N . GLY A 1 103 ? -44.580 10.552 20.270 1.00 31.16 103 GLY A N 1
ATOM 783 C CA . GLY A 1 103 ? -44.694 11.213 21.580 1.00 31.16 103 GLY A CA 1
ATOM 784 C C . GLY A 1 103 ? -44.627 10.325 22.834 1.00 31.16 103 GLY A C 1
ATOM 785 O O . GLY A 1 103 ? -45.456 9.443 23.024 1.00 31.16 103 GLY A O 1
ATOM 786 N N . GLY A 1 104 ? -43.716 10.687 23.748 1.00 29.48 104 GLY A N 1
ATOM 787 C CA . GLY A 1 104 ? -43.720 10.299 25.170 1.00 29.48 104 GLY A CA 1
ATOM 788 C C . GLY A 1 104 ? -42.608 9.310 25.537 1.00 29.48 104 GLY A C 1
ATOM 789 O O . GLY A 1 104 ? -42.425 8.317 24.853 1.00 29.48 104 GLY A O 1
ATOM 790 N N . GLY A 1 105 ? -41.807 9.501 26.578 1.00 31.09 105 GLY A N 1
ATOM 791 C CA . GLY A 1 105 ? -41.725 10.559 27.571 1.00 31.09 105 GLY A CA 1
ATOM 792 C C . GLY A 1 105 ? -40.378 10.431 28.281 1.00 31.09 105 GLY A C 1
ATOM 793 O O . GLY A 1 105 ? -39.794 9.352 28.346 1.00 31.09 105 GLY A O 1
ATOM 794 N N . GLU A 1 106 ? -39.866 11.561 28.746 1.00 38.72 106 GLU A N 1
ATOM 795 C CA . GLU A 1 106 ? -38.713 11.642 29.633 1.00 38.72 106 GLU A CA 1
ATOM 796 C C . GLU A 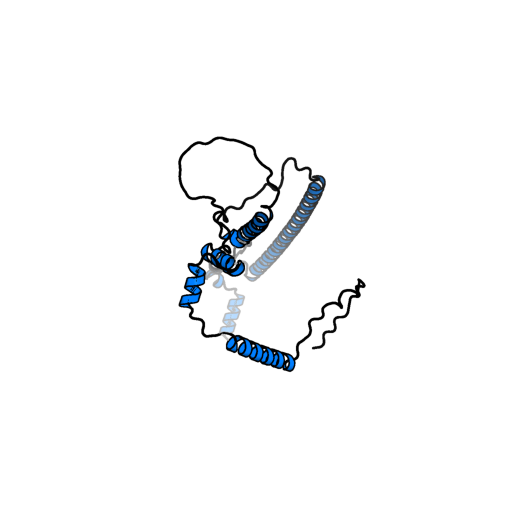1 106 ? -39.079 10.967 30.965 1.00 38.72 106 GLU A C 1
ATOM 798 O O . GLU A 1 106 ? -39.772 11.556 31.790 1.00 38.72 106 GLU A O 1
ATOM 803 N N . GLU A 1 107 ? -38.635 9.729 31.175 1.00 35.91 107 GLU A N 1
ATOM 804 C CA . GLU A 1 107 ? -38.532 9.123 32.508 1.00 35.91 107 GLU A CA 1
ATOM 805 C C . GLU A 1 107 ? -37.039 8.949 32.828 1.00 35.91 107 GLU A C 1
ATOM 807 O O . GLU A 1 107 ? -36.459 7.869 32.879 1.00 35.91 107 GLU A O 1
ATOM 812 N N . GLU A 1 108 ? -36.371 10.097 32.930 1.00 45.59 108 GLU A N 1
ATOM 813 C CA . GLU A 1 108 ? -34.968 10.236 33.302 1.00 45.59 108 GLU A CA 1
ATOM 814 C C . GLU A 1 108 ? -34.897 10.264 34.838 1.00 45.59 108 GLU A C 1
ATOM 816 O O . GLU A 1 108 ? -35.096 11.305 35.462 1.00 45.59 108 GLU A O 1
ATOM 821 N N . GLY A 1 109 ? -34.712 9.102 35.472 1.00 42.72 109 GLY A N 1
ATOM 822 C CA . GLY A 1 109 ? -34.726 9.018 36.937 1.00 42.72 109 GLY A CA 1
ATOM 823 C C . GLY A 1 109 ? -33.817 7.952 37.528 1.00 42.72 109 GLY A C 1
ATOM 824 O O . GLY A 1 109 ? -32.816 8.283 38.152 1.00 42.72 109 GLY A O 1
ATOM 825 N N . GLU A 1 110 ? -34.142 6.671 37.352 1.00 43.16 110 GLU A N 1
ATOM 826 C CA . GLU A 1 110 ? -33.434 5.582 38.058 1.00 43.16 110 GLU A CA 1
ATOM 827 C C . GLU A 1 110 ? -33.159 4.344 37.173 1.00 43.16 110 GLU A C 1
ATOM 829 O O . GLU A 1 110 ? -32.342 3.496 37.525 1.00 43.16 110 GLU A O 1
ATOM 834 N N . GLU A 1 111 ? -33.715 4.298 35.957 1.00 43.69 111 GLU A N 1
ATOM 835 C CA . GLU A 1 111 ? -33.495 3.259 34.929 1.00 43.69 111 GLU A CA 1
ATOM 836 C C . GLU A 1 111 ? -32.306 3.580 33.986 1.00 43.69 111 GLU A C 1
ATOM 838 O O . GLU A 1 111 ? -32.073 2.950 32.958 1.00 43.69 111 GLU A O 1
ATOM 843 N N . ALA A 1 112 ? -31.503 4.597 34.300 1.00 46.53 112 ALA A N 1
ATOM 844 C CA . ALA A 1 112 ? -30.352 4.978 33.475 1.00 46.53 112 ALA A CA 1
ATOM 845 C C . ALA A 1 112 ? -29.080 4.156 33.783 1.00 46.53 112 ALA A C 1
ATOM 847 O O . ALA A 1 112 ? -28.171 4.085 32.957 1.00 46.53 112 ALA A O 1
ATOM 848 N N . GLY A 1 113 ? -28.996 3.529 34.965 1.00 45.88 113 GLY A N 1
ATOM 849 C CA . GLY A 1 113 ? -27.799 2.799 35.406 1.00 45.88 113 GLY A CA 1
ATOM 850 C C . GLY A 1 113 ? -27.625 1.427 34.745 1.00 45.88 113 GLY A C 1
ATOM 851 O O . GLY A 1 113 ? -26.515 1.075 34.351 1.00 45.88 113 GLY A O 1
ATOM 852 N N . GLY A 1 114 ? -28.720 0.675 34.578 1.00 53.06 114 GLY A N 1
ATOM 853 C CA . GLY A 1 114 ? -28.719 -0.606 33.858 1.00 53.06 114 GLY A CA 1
ATOM 854 C C . GLY A 1 114 ? -28.522 -0.409 32.357 1.00 53.06 114 GLY A C 1
ATOM 855 O O . GLY A 1 114 ? -27.626 -1.006 31.770 1.00 53.06 114 GLY A O 1
ATOM 856 N N . THR A 1 115 ? -29.246 0.549 31.771 1.00 59.50 115 THR A N 1
ATOM 857 C CA . THR A 1 115 ? -29.168 0.850 30.336 1.00 59.50 115 THR A CA 1
ATOM 858 C C . THR A 1 115 ? -27.806 1.381 29.898 1.00 59.50 115 THR A C 1
ATOM 860 O O . THR A 1 115 ? -27.420 1.168 28.753 1.00 59.50 115 THR A O 1
ATOM 863 N N . PHE A 1 116 ? -27.047 2.059 30.765 1.00 60.88 116 PHE A N 1
ATOM 864 C CA . PHE A 1 116 ? -25.676 2.458 30.443 1.00 60.88 116 PHE A CA 1
ATOM 865 C C . PHE A 1 116 ? -24.733 1.249 30.368 1.00 60.88 116 PHE A C 1
ATOM 867 O O . PHE A 1 116 ? -24.043 1.104 29.364 1.00 60.88 116 PHE A O 1
ATOM 874 N N . SER A 1 117 ? -24.775 0.347 31.357 1.00 72.31 117 SER A N 1
ATOM 875 C CA . SER A 1 117 ? -24.000 -0.904 31.322 1.00 72.31 117 SER A CA 1
ATOM 876 C C . SER A 1 117 ? -24.419 -1.795 30.151 1.00 72.31 117 SER A C 1
ATOM 878 O O . SER A 1 117 ? -23.559 -2.364 29.493 1.00 72.31 117 SER A O 1
ATOM 880 N N . ASP A 1 118 ? -25.714 -1.879 29.842 1.00 76.94 118 ASP A N 1
ATOM 881 C CA . ASP A 1 118 ? -26.210 -2.659 28.704 1.00 76.94 118 ASP A CA 1
ATOM 882 C C . ASP A 1 118 ? -25.779 -2.043 27.364 1.00 76.94 118 ASP A C 1
ATOM 884 O O . ASP A 1 118 ? -25.396 -2.760 26.443 1.00 76.94 118 ASP A O 1
ATOM 888 N N . ARG A 1 119 ? -25.763 -0.707 27.253 1.00 81.94 119 ARG A N 1
ATOM 889 C CA . ARG A 1 119 ? -25.224 -0.005 26.074 1.00 81.94 119 ARG A CA 1
ATOM 890 C C . ARG A 1 119 ? -23.723 -0.218 25.918 1.00 81.94 119 ARG A C 1
ATOM 892 O O . ARG A 1 119 ? -23.249 -0.287 24.785 1.00 81.94 119 ARG A O 1
ATOM 899 N N . GLU A 1 120 ? -22.979 -0.289 27.018 1.00 84.25 120 GLU A N 1
ATOM 900 C CA . GLU A 1 120 ? -21.556 -0.635 27.001 1.00 84.25 120 GLU A CA 1
ATOM 901 C C . GLU A 1 120 ? -21.357 -2.088 26.553 1.00 84.25 120 GLU A C 1
ATOM 903 O O . GLU A 1 120 ? -20.609 -2.318 25.604 1.00 84.25 120 GLU A O 1
ATOM 908 N N . ASP A 1 121 ? -22.105 -3.037 27.120 1.00 82.62 121 ASP A N 1
ATOM 909 C CA . ASP A 1 121 ? -22.084 -4.456 26.739 1.00 82.62 121 ASP A CA 1
ATOM 910 C C . ASP A 1 121 ? -22.445 -4.644 25.245 1.00 82.62 121 ASP A C 1
ATOM 912 O O . ASP A 1 121 ? -21.794 -5.394 24.507 1.00 82.62 121 ASP A O 1
ATOM 916 N N . ASP A 1 122 ? -23.462 -3.926 24.756 1.00 84.94 122 ASP A N 1
ATOM 917 C CA . ASP A 1 122 ? -23.872 -3.899 23.349 1.00 84.94 122 ASP A CA 1
ATOM 918 C C . ASP A 1 122 ? -22.804 -3.285 22.442 1.00 84.94 122 ASP A C 1
ATOM 920 O O . ASP A 1 122 ? -22.525 -3.801 21.352 1.00 84.94 122 ASP A O 1
ATOM 924 N N . PHE A 1 123 ? -22.189 -2.183 22.876 1.00 85.75 123 PHE A N 1
ATOM 925 C CA . PHE A 1 123 ? -21.106 -1.543 22.145 1.00 85.75 123 PHE A CA 1
ATOM 926 C C . PHE A 1 123 ? -19.901 -2.480 22.039 1.00 85.75 123 PHE A C 1
ATOM 928 O O . PHE A 1 123 ? -19.387 -2.678 20.935 1.00 85.75 123 PHE A O 1
ATOM 935 N N . GLU A 1 124 ? -19.495 -3.107 23.142 1.00 89.06 124 GLU A N 1
ATOM 936 C CA . GLU A 1 124 ? -18.409 -4.082 23.178 1.00 89.06 124 GLU A CA 1
ATOM 937 C C . GLU A 1 124 ? -18.708 -5.283 22.288 1.00 89.06 124 GLU A C 1
ATOM 939 O O . GLU A 1 124 ? -17.857 -5.667 21.483 1.00 89.06 124 GLU A O 1
ATOM 944 N N . ARG A 1 125 ? -19.929 -5.830 22.338 1.00 86.56 125 ARG A N 1
ATOM 945 C CA . ARG A 1 125 ? -20.347 -6.910 21.437 1.00 86.56 125 ARG A CA 1
ATOM 946 C C . ARG A 1 125 ? -20.242 -6.469 19.976 1.00 86.56 125 ARG A C 1
ATOM 948 O O . ARG A 1 125 ? -19.555 -7.118 19.188 1.00 86.56 125 ARG A O 1
ATOM 955 N N . SER A 1 126 ? -20.829 -5.327 19.627 1.00 85.25 126 SER A N 1
ATOM 956 C CA . SER A 1 126 ? -20.805 -4.805 18.256 1.00 85.25 126 SER A CA 1
ATOM 957 C C . SER A 1 126 ? -19.399 -4.428 17.778 1.00 85.25 126 SER A C 1
ATOM 959 O O . SER A 1 126 ? -19.160 -4.328 16.577 1.00 85.25 126 SER A O 1
ATOM 961 N N . HIS A 1 127 ? -18.453 -4.162 18.685 1.00 83.75 127 HIS A N 1
ATOM 962 C CA . HIS A 1 127 ? -17.062 -3.857 18.362 1.00 83.75 127 HIS A CA 1
ATOM 963 C C . HIS A 1 127 ? -16.198 -5.122 18.252 1.00 83.75 127 HIS A C 1
ATOM 965 O O . HIS A 1 127 ? -15.368 -5.226 17.346 1.00 83.75 127 HIS A O 1
ATOM 971 N N . ASN A 1 128 ? -16.415 -6.099 19.125 1.00 90.81 128 ASN A N 1
ATOM 972 C CA . ASN A 1 128 ? -15.660 -7.346 19.154 1.00 90.81 128 ASN A CA 1
ATOM 973 C C . ASN A 1 128 ? -16.100 -8.296 18.030 1.00 90.81 128 ASN A C 1
ATOM 975 O O . ASN A 1 128 ? -15.252 -8.888 17.366 1.00 90.81 128 ASN A O 1
ATOM 979 N N . PHE A 1 129 ? -17.402 -8.365 17.732 1.00 86.81 129 PHE A N 1
ATOM 980 C CA . PHE A 1 129 ? -17.980 -9.273 16.731 1.00 86.81 129 PHE A CA 1
ATOM 981 C C . PHE A 1 129 ? -18.267 -8.608 15.376 1.00 86.81 129 PHE A C 1
ATOM 983 O O . PHE A 1 129 ? -19.022 -9.140 14.563 1.00 86.81 129 PHE A O 1
ATOM 990 N N . ARG A 1 130 ? -17.615 -7.476 15.073 1.00 83.56 130 ARG A N 1
ATOM 991 C CA . ARG A 1 130 ? -17.825 -6.683 13.837 1.00 83.56 130 ARG A CA 1
ATOM 992 C C . ARG A 1 130 ? -17.812 -7.483 12.541 1.00 83.56 130 ARG A C 1
ATOM 994 O O . ARG A 1 130 ? -18.419 -7.051 11.567 1.00 83.56 130 ARG A O 1
ATOM 1001 N N . TYR A 1 131 ? -17.062 -8.581 12.503 1.00 83.31 131 TYR A N 1
ATOM 1002 C CA . TYR A 1 131 ? -16.878 -9.420 11.317 1.00 83.31 131 TYR A CA 1
ATOM 1003 C C . TYR A 1 131 ? -17.746 -10.685 11.318 1.00 83.31 131 TYR A C 1
ATOM 1005 O O . TYR A 1 131 ? -17.858 -11.339 10.283 1.00 83.31 131 TYR A O 1
ATOM 1013 N N . GLU A 1 132 ? -18.343 -11.022 12.459 1.00 85.69 132 GLU A N 1
ATOM 1014 C CA . GLU A 1 132 ? -19.127 -12.243 12.680 1.00 85.69 132 GLU A CA 1
ATOM 1015 C C . GLU A 1 132 ? -20.633 -11.956 12.701 1.00 85.69 132 GLU A C 1
ATOM 1017 O O . GLU A 1 132 ? -21.440 -12.837 12.404 1.00 85.69 132 GLU A O 1
ATOM 1022 N N . GLU A 1 133 ? -21.023 -10.710 12.985 1.00 81.19 133 GLU A N 1
ATOM 1023 C CA . GLU A 1 133 ? -22.415 -10.279 12.939 1.00 81.19 133 GLU A CA 1
ATOM 1024 C C . GLU A 1 133 ? -22.997 -10.299 11.516 1.00 81.19 133 GLU A C 1
ATOM 1026 O O . GLU A 1 133 ? -22.350 -9.996 10.503 1.00 81.19 133 GLU A O 1
ATOM 1031 N N . VAL A 1 134 ? -24.286 -10.631 11.440 1.00 80.12 134 VAL A N 1
ATOM 1032 C CA . VAL A 1 134 ? -25.044 -10.664 10.189 1.00 80.12 134 VAL A CA 1
ATOM 1033 C C . VAL A 1 134 ? -25.075 -9.256 9.585 1.00 80.12 134 VAL A C 1
ATOM 1035 O O . VAL A 1 134 ? -25.671 -8.338 10.136 1.00 80.12 134 VAL A O 1
ATOM 1038 N N . GLY A 1 135 ? -24.431 -9.079 8.428 1.00 80.06 135 GLY A N 1
ATOM 1039 C CA . GLY A 1 135 ? -24.310 -7.776 7.760 1.00 80.06 135 GLY A CA 1
ATOM 1040 C C . GLY A 1 135 ? -22.909 -7.159 7.794 1.00 80.06 135 GLY A C 1
ATOM 1041 O O . GLY A 1 135 ? -22.702 -6.147 7.123 1.00 80.06 135 GLY A O 1
ATOM 1042 N N . ALA A 1 136 ? -21.934 -7.798 8.450 1.00 76.00 136 ALA A N 1
ATOM 1043 C CA . ALA A 1 136 ? -20.523 -7.392 8.466 1.00 76.00 136 ALA A CA 1
ATOM 1044 C C . ALA A 1 136 ? -19.895 -7.210 7.069 1.00 76.00 136 ALA A C 1
ATOM 1046 O O . ALA A 1 136 ? -19.019 -6.370 6.862 1.00 76.00 136 ALA A O 1
ATOM 1047 N N . ALA A 1 137 ? -20.369 -7.966 6.074 1.00 81.00 137 ALA A N 1
ATOM 1048 C CA . ALA A 1 137 ? -19.914 -7.845 4.690 1.00 81.00 137 ALA A CA 1
ATOM 1049 C C . ALA A 1 137 ? -20.329 -6.514 4.023 1.00 81.00 137 ALA A C 1
ATOM 1051 O O . ALA A 1 137 ? -19.760 -6.127 2.999 1.00 81.00 137 ALA A O 1
ATOM 1052 N N . ARG A 1 138 ? -21.324 -5.800 4.571 1.00 83.62 138 ARG A N 1
ATOM 1053 C CA . ARG A 1 138 ? -21.837 -4.549 4.004 1.00 83.62 138 ARG A CA 1
ATOM 1054 C C . ARG A 1 138 ? -21.042 -3.357 4.532 1.00 83.62 138 ARG A C 1
ATOM 1056 O O . ARG A 1 138 ? -21.354 -2.788 5.573 1.00 83.62 138 ARG A O 1
ATOM 1063 N N . VAL A 1 139 ? -20.053 -2.921 3.757 1.00 83.00 139 VAL A N 1
ATOM 1064 C CA . VAL A 1 139 ? -19.286 -1.706 4.065 1.00 83.00 139 VAL A CA 1
ATOM 1065 C C . VAL A 1 139 ? -20.147 -0.463 3.819 1.00 83.00 139 VAL A C 1
ATOM 1067 O O . VAL A 1 139 ? -20.463 -0.125 2.678 1.00 83.00 139 VAL A O 1
ATOM 1070 N N . VAL A 1 140 ? -20.504 0.252 4.886 1.00 84.81 140 VAL A N 1
ATOM 1071 C CA . VAL A 1 140 ? -21.215 1.534 4.789 1.00 84.81 140 VAL A CA 1
ATOM 1072 C C . VAL A 1 140 ? -20.217 2.639 4.429 1.00 84.81 140 VAL A C 1
ATOM 1074 O O . VAL A 1 140 ? -19.446 3.104 5.268 1.00 84.81 140 VAL A O 1
ATOM 1077 N N . SER A 1 141 ? -20.211 3.074 3.167 1.00 87.19 141 SER A N 1
ATOM 1078 C CA . SER A 1 141 ? -19.393 4.207 2.720 1.00 87.19 141 SER A CA 1
ATOM 1079 C C . SER A 1 141 ? -20.196 5.505 2.703 1.00 87.19 141 SER A C 1
ATOM 1081 O O . SER A 1 141 ? -21.293 5.542 2.153 1.00 87.19 141 SER A O 1
ATOM 1083 N N . HIS A 1 142 ? -19.611 6.585 3.216 1.00 86.12 142 HIS A N 1
ATOM 1084 C CA . HIS A 1 142 ? -20.180 7.931 3.153 1.00 86.12 142 HIS A CA 1
ATOM 1085 C C . HIS A 1 142 ? -19.375 8.808 2.179 1.00 86.12 142 HIS A C 1
ATOM 1087 O O . HIS A 1 142 ? -18.156 8.620 2.051 1.00 86.12 142 HIS A O 1
ATOM 1093 N N . PRO A 1 143 ? -20.009 9.776 1.490 1.00 86.81 143 PRO A N 1
ATOM 1094 C CA . PRO A 1 143 ? -19.303 10.678 0.590 1.00 86.81 143 PRO A CA 1
ATOM 1095 C C . PRO A 1 143 ? -18.284 11.521 1.367 1.00 86.81 143 PRO A C 1
ATOM 1097 O O . PRO A 1 143 ? -18.597 12.169 2.361 1.00 86.81 143 PRO A O 1
ATOM 1100 N N . ARG A 1 144 ? -17.032 11.534 0.893 1.00 78.38 144 ARG A N 1
ATOM 1101 C CA . ARG A 1 144 ? -15.944 12.317 1.514 1.00 78.38 144 ARG A CA 1
ATOM 1102 C C . ARG A 1 144 ? -16.109 13.827 1.320 1.00 78.38 144 ARG A C 1
ATOM 1104 O O . ARG A 1 144 ? -15.482 14.605 2.034 1.00 78.38 144 ARG A O 1
ATOM 1111 N N . GLN A 1 145 ? -16.901 14.229 0.330 1.00 74.19 145 GLN A N 1
ATOM 1112 C CA . GLN A 1 145 ? -17.277 15.613 0.072 1.00 74.19 145 GLN A CA 1
ATOM 1113 C C . GLN A 1 145 ? -18.776 15.738 0.304 1.00 74.19 145 GLN A C 1
ATOM 1115 O O . GLN A 1 145 ? -19.568 15.173 -0.441 1.00 74.19 145 GLN A O 1
ATOM 1120 N N . VAL A 1 146 ? -19.136 16.455 1.364 1.00 80.12 146 VAL A N 1
ATOM 1121 C CA . VAL A 1 146 ? -20.523 16.787 1.682 1.00 80.12 146 VAL A CA 1
ATOM 1122 C C . VAL A 1 146 ? -20.786 18.188 1.143 1.00 80.12 146 VAL A C 1
ATOM 1124 O O . VAL A 1 146 ? -20.154 19.154 1.589 1.00 80.12 146 VAL A O 1
ATOM 1127 N N . GLU A 1 147 ? -21.676 18.294 0.160 1.00 77.31 147 GLU A N 1
ATOM 1128 C CA . GLU A 1 147 ? -22.138 19.581 -0.361 1.00 77.31 147 GLU A CA 1
ATOM 1129 C C . GLU A 1 147 ? -22.878 20.325 0.764 1.00 77.31 147 GLU A C 1
ATOM 1131 O O . GLU A 1 147 ? -23.797 19.785 1.370 1.00 77.31 147 GLU A O 1
ATOM 1136 N N . GLY A 1 148 ? -22.413 21.528 1.125 1.00 77.75 148 GLY A N 1
ATOM 1137 C CA . GLY A 1 148 ? -22.955 22.305 2.254 1.00 77.75 148 GLY A CA 1
ATOM 1138 C C . GLY A 1 148 ? -22.177 22.208 3.575 1.00 77.75 148 GLY A C 1
ATOM 1139 O O . GLY A 1 148 ? -22.591 22.798 4.571 1.00 77.75 148 GLY A O 1
ATOM 1140 N N . SER A 1 149 ? -21.028 21.521 3.621 1.00 76.31 149 SER A N 1
ATOM 1141 C CA . SER A 1 149 ? -20.188 21.517 4.828 1.00 76.31 149 SER A CA 1
ATOM 1142 C C . SER A 1 149 ? -19.674 22.923 5.175 1.00 76.31 149 SER A C 1
ATOM 1144 O O . SER A 1 149 ? -18.963 23.543 4.383 1.00 76.31 149 SER A O 1
ATOM 1146 N N . LEU A 1 150 ? -19.939 23.373 6.409 1.00 74.50 150 LEU A N 1
ATOM 1147 C CA . LEU A 1 150 ? -19.408 24.617 6.994 1.00 74.50 150 LEU A CA 1
ATOM 1148 C C . LEU A 1 150 ? -17.883 24.588 7.238 1.00 74.50 150 LEU A C 1
ATOM 1150 O O . LEU A 1 150 ? -17.304 25.567 7.714 1.00 74.50 150 LEU A O 1
ATOM 1154 N N . ARG A 1 151 ? -17.196 23.473 6.936 1.00 72.00 151 ARG A N 1
ATOM 1155 C CA . ARG A 1 151 ? -15.732 23.392 7.042 1.00 72.00 151 ARG A CA 1
ATOM 1156 C C . ARG A 1 151 ? -15.074 24.411 6.110 1.00 72.00 151 ARG A C 1
ATOM 1158 O O . ARG A 1 151 ? -15.486 24.589 4.966 1.00 72.00 151 ARG A O 1
ATOM 1165 N N . ARG A 1 152 ? -13.979 25.030 6.573 1.00 69.00 152 ARG A N 1
ATOM 1166 C CA . ARG A 1 152 ? -13.168 25.965 5.774 1.00 69.00 152 ARG A CA 1
ATOM 1167 C C . ARG A 1 152 ? -12.611 25.275 4.521 1.00 69.00 152 ARG A C 1
ATOM 1169 O O . ARG A 1 152 ? -11.537 24.677 4.544 1.00 69.00 152 ARG A O 1
ATOM 1176 N N . GLN A 1 153 ? -13.303 25.449 3.398 1.00 69.06 153 GLN A N 1
ATOM 1177 C CA . GLN A 1 153 ? -12.911 24.951 2.073 1.00 69.06 153 GLN A CA 1
ATOM 1178 C C . GLN A 1 153 ? -11.528 25.466 1.618 1.00 69.06 153 GLN A C 1
ATOM 1180 O O . GLN A 1 153 ? -10.854 24.830 0.811 1.00 69.06 153 GLN A O 1
ATOM 1185 N N . ALA A 1 154 ? -11.047 26.582 2.181 1.00 63.81 154 ALA A N 1
ATOM 1186 C CA . ALA A 1 154 ? -9.726 27.141 1.885 1.00 63.81 154 ALA A CA 1
ATOM 1187 C C . ALA A 1 154 ? -8.555 26.204 2.255 1.00 63.81 154 ALA A C 1
ATOM 1189 O O . ALA A 1 154 ? -7.531 26.189 1.570 1.00 63.81 154 ALA A O 1
ATOM 1190 N N . GLU A 1 155 ? -8.684 25.398 3.316 1.00 63.91 155 GLU A N 1
ATOM 1191 C CA . GLU A 1 155 ? -7.650 24.419 3.687 1.00 63.91 155 GLU A CA 1
ATOM 1192 C C . GLU A 1 155 ? -7.614 23.239 2.699 1.00 63.91 155 GLU A C 1
ATOM 1194 O O . GLU A 1 155 ? -6.539 22.772 2.311 1.00 63.91 155 GLU A O 1
ATOM 1199 N N . LEU A 1 156 ? -8.788 22.814 2.216 1.00 67.38 156 LEU A N 1
ATOM 1200 C CA . LEU A 1 156 ? -8.928 21.796 1.171 1.00 67.38 156 LEU A CA 1
ATOM 1201 C C . LEU A 1 156 ? -8.344 22.276 -0.166 1.00 67.38 156 LEU A C 1
ATOM 1203 O O . LEU A 1 156 ? -7.689 21.497 -0.858 1.00 67.38 156 LEU A O 1
ATOM 1207 N N . GLY A 1 157 ? -8.500 23.563 -0.492 1.00 77.56 157 GLY A N 1
ATOM 1208 C CA . GLY A 1 157 ? -7.877 24.194 -1.659 1.00 77.56 157 GLY A CA 1
ATOM 1209 C C . GLY A 1 157 ? -6.347 24.122 -1.630 1.00 77.56 157 GLY A C 1
ATOM 1210 O O . GLY A 1 157 ? -5.742 23.641 -2.587 1.00 77.56 157 GLY A O 1
ATOM 1211 N N . ARG A 1 158 ? -5.720 24.499 -0.506 1.00 80.88 158 ARG A N 1
ATOM 1212 C CA . ARG A 1 158 ? -4.255 24.419 -0.336 1.00 80.88 158 ARG A CA 1
ATOM 1213 C C . ARG A 1 158 ? -3.724 22.991 -0.425 1.00 80.88 158 ARG A C 1
ATOM 1215 O O . ARG A 1 158 ? -2.751 22.741 -1.130 1.00 80.88 158 ARG A O 1
ATOM 1222 N N . LYS A 1 159 ? -4.383 22.031 0.233 1.00 81.88 159 LYS A N 1
ATOM 1223 C CA . LYS A 1 159 ? -4.018 20.605 0.134 1.00 81.88 159 LYS A CA 1
ATOM 1224 C C . LYS A 1 159 ? -4.142 20.084 -1.302 1.00 81.88 159 LYS A C 1
ATOM 1226 O O . LYS A 1 159 ? -3.285 19.329 -1.759 1.00 81.88 159 LYS A O 1
ATOM 1231 N N . ARG A 1 160 ? -5.180 20.503 -2.032 1.00 83.50 160 ARG A N 1
ATOM 1232 C CA . ARG A 1 160 ? -5.380 20.138 -3.441 1.00 83.50 160 ARG A CA 1
ATOM 1233 C C . ARG A 1 160 ? -4.299 20.734 -4.346 1.00 83.50 160 ARG A C 1
ATOM 1235 O O . ARG A 1 160 ? -3.785 20.009 -5.191 1.00 83.50 160 ARG A O 1
ATOM 1242 N N . GLN A 1 161 ? -3.925 21.996 -4.136 1.00 85.62 161 GLN A N 1
ATOM 1243 C CA . GLN A 1 161 ? -2.826 22.655 -4.853 1.00 85.62 161 GLN A CA 1
ATOM 1244 C C . GLN A 1 161 ? -1.487 21.960 -4.584 1.00 85.62 161 GLN A C 1
ATOM 1246 O O . GLN A 1 161 ? -0.825 21.545 -5.528 1.00 85.62 161 GLN A O 1
ATOM 1251 N N . ALA A 1 162 ? -1.147 21.696 -3.319 1.00 90.69 162 ALA A N 1
ATOM 1252 C CA . ALA A 1 162 ? 0.080 20.981 -2.964 1.00 90.69 162 ALA A CA 1
ATOM 1253 C C . ALA A 1 162 ? 0.152 19.581 -3.606 1.00 90.69 162 ALA A C 1
ATOM 1255 O O . ALA A 1 162 ? 1.206 19.152 -4.077 1.00 90.69 162 ALA A O 1
ATOM 1256 N N . LYS A 1 163 ? -0.981 18.866 -3.673 1.00 91.88 163 LYS A N 1
ATOM 1257 C CA . LYS A 1 163 ? -1.063 17.569 -4.360 1.00 91.88 163 LYS A CA 1
ATOM 1258 C C . LYS A 1 163 ? -0.883 17.707 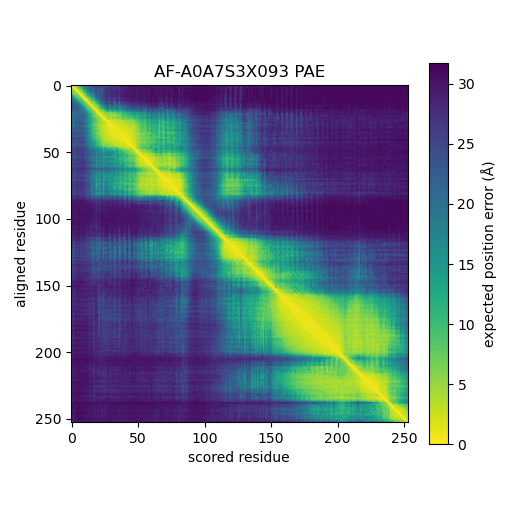-5.875 1.00 91.88 163 LYS A C 1
ATOM 1260 O O . LYS A 1 163 ? -0.213 16.861 -6.468 1.00 91.88 163 LYS A O 1
ATOM 1265 N N . ALA A 1 164 ? -1.463 18.739 -6.488 1.00 91.31 164 ALA A N 1
ATOM 1266 C CA . ALA A 1 164 ? -1.291 19.023 -7.910 1.00 91.31 164 ALA A CA 1
ATOM 1267 C C . ALA A 1 164 ? 0.184 19.313 -8.231 1.00 91.31 164 ALA A C 1
ATOM 1269 O O . ALA A 1 164 ? 0.773 18.590 -9.031 1.00 91.31 164 ALA A O 1
ATOM 1270 N N . GLU A 1 165 ? 0.826 20.226 -7.500 1.00 93.75 165 GLU A N 1
ATOM 1271 C CA . GLU A 1 165 ? 2.251 20.541 -7.662 1.00 93.75 165 GLU A CA 1
ATOM 1272 C C . GLU A 1 165 ? 3.156 19.315 -7.464 1.00 93.75 165 GLU A C 1
ATOM 1274 O O . GLU A 1 165 ? 4.097 19.088 -8.225 1.00 93.75 165 GLU A O 1
ATOM 1279 N N . ALA A 1 166 ? 2.880 18.480 -6.457 1.00 94.00 166 ALA A N 1
ATOM 1280 C CA . ALA A 1 166 ? 3.634 17.246 -6.241 1.00 94.00 166 ALA A CA 1
ATOM 1281 C C . ALA A 1 166 ? 3.464 16.261 -7.411 1.00 94.00 166 ALA A C 1
ATOM 1283 O O . ALA A 1 166 ? 4.423 15.597 -7.817 1.00 94.00 166 ALA A O 1
ATOM 1284 N N . SER A 1 167 ? 2.252 16.172 -7.968 1.00 94.81 167 SER A N 1
ATOM 1285 C CA . SER A 1 167 ? 1.969 15.322 -9.125 1.00 94.81 167 SER A CA 1
ATOM 1286 C C . SER A 1 167 ? 2.672 15.820 -10.389 1.00 94.81 167 SER A C 1
ATOM 1288 O O . SER A 1 167 ? 3.273 15.011 -11.096 1.00 94.81 167 SER A O 1
ATOM 1290 N N . GLU A 1 168 ? 2.709 17.135 -10.607 1.00 95.31 168 GLU A N 1
ATOM 1291 C CA . GLU A 1 168 ? 3.409 17.782 -11.719 1.00 95.31 168 GLU A CA 1
ATOM 1292 C C . GLU A 1 168 ? 4.923 17.588 -11.611 1.00 95.31 168 GLU A C 1
ATOM 1294 O O . GLU A 1 168 ? 5.561 17.156 -12.570 1.00 95.31 168 GLU A O 1
ATOM 1299 N N . ARG A 1 169 ? 5.507 17.782 -10.420 1.00 94.88 169 ARG A N 1
ATOM 1300 C CA . ARG A 1 169 ? 6.930 17.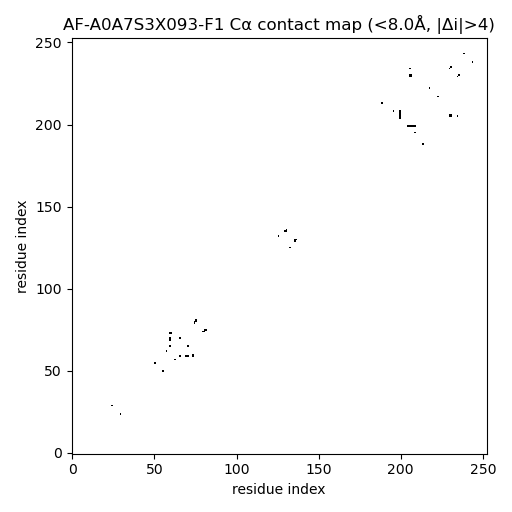490 -10.173 1.00 94.88 169 ARG A CA 1
ATOM 1301 C C . ARG A 1 169 ? 7.251 16.027 -10.464 1.00 94.88 169 ARG A C 1
ATOM 1303 O O . ARG A 1 169 ? 8.251 15.727 -11.117 1.00 94.88 169 ARG A O 1
ATOM 1310 N N . ARG A 1 170 ? 6.398 15.096 -10.022 1.00 96.00 170 ARG A N 1
ATOM 1311 C CA . ARG A 1 170 ? 6.580 13.663 -10.293 1.00 96.00 170 ARG A CA 1
ATOM 1312 C C . ARG A 1 170 ? 6.459 13.345 -11.785 1.00 96.00 170 ARG A C 1
ATOM 1314 O O . ARG A 1 170 ? 7.222 12.512 -12.271 1.00 96.00 170 ARG A O 1
ATOM 1321 N N . ALA A 1 171 ? 5.537 13.983 -12.503 1.00 96.50 171 ALA A N 1
ATOM 1322 C CA . ALA A 1 171 ? 5.380 13.824 -13.946 1.00 96.50 171 ALA A CA 1
ATOM 1323 C C . ALA A 1 171 ? 6.610 14.349 -14.704 1.00 96.50 171 ALA A C 1
ATOM 1325 O O . ALA A 1 171 ? 7.195 13.605 -15.487 1.00 96.50 171 ALA A O 1
ATOM 1326 N N . ALA A 1 172 ? 7.085 15.552 -14.372 1.00 96.38 172 ALA A N 1
ATOM 1327 C CA . ALA A 1 172 ? 8.282 16.140 -14.970 1.00 96.38 172 ALA A CA 1
ATOM 1328 C C . ALA A 1 172 ? 9.539 15.286 -14.727 1.00 96.38 172 ALA A C 1
ATOM 1330 O O . ALA A 1 172 ? 10.361 15.099 -15.622 1.00 96.38 172 ALA A O 1
ATOM 1331 N N . LEU A 1 173 ? 9.696 14.710 -13.528 1.00 95.75 173 LEU A N 1
ATOM 1332 C CA . LEU A 1 173 ? 10.801 13.786 -13.242 1.00 95.75 173 LEU A CA 1
ATOM 1333 C C . LEU A 1 173 ? 10.705 12.491 -14.059 1.00 95.75 173 LEU A C 1
ATOM 1335 O O . LEU A 1 173 ? 11.727 11.990 -14.527 1.00 95.75 173 LEU A O 1
ATOM 1339 N N . LYS A 1 174 ? 9.498 11.939 -14.241 1.00 96.88 174 LYS A N 1
ATOM 1340 C CA . LYS A 1 174 ? 9.290 10.757 -15.091 1.00 96.88 174 LYS A CA 1
ATOM 1341 C C . LYS A 1 174 ? 9.621 11.053 -16.550 1.00 96.88 174 LYS A C 1
ATOM 1343 O O . LYS A 1 174 ? 10.270 10.233 -17.189 1.00 96.88 174 LYS A O 1
ATOM 1348 N N . GLU A 1 175 ? 9.217 12.213 -17.055 1.00 96.94 175 GLU A N 1
ATOM 1349 C CA . GLU A 1 175 ? 9.504 12.633 -18.425 1.00 96.94 175 GLU A CA 1
ATOM 1350 C C . GLU A 1 175 ? 11.009 12.804 -18.662 1.00 96.94 175 GLU A C 1
ATOM 1352 O O . GLU A 1 175 ? 11.540 12.252 -19.624 1.00 96.94 175 GLU A O 1
ATOM 1357 N N . LYS A 1 176 ? 11.725 13.459 -17.737 1.00 97.00 176 LYS A N 1
ATOM 1358 C CA . LYS A 1 176 ? 13.193 13.572 -17.788 1.00 97.00 176 LYS A CA 1
ATOM 1359 C C . LYS 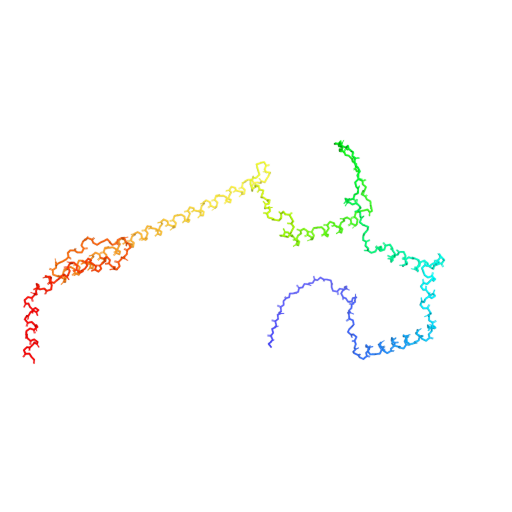A 1 176 ? 13.871 12.201 -17.836 1.00 97.00 176 LYS A C 1
ATOM 1361 O O . LYS A 1 176 ? 14.721 11.976 -18.692 1.00 97.00 176 LYS A O 1
ATOM 1366 N N . LYS A 1 177 ? 13.448 11.264 -16.979 1.00 97.19 177 LYS A N 1
ATOM 1367 C CA . LYS A 1 177 ? 13.959 9.881 -16.987 1.00 97.19 177 LYS A CA 1
ATOM 1368 C C . LYS A 1 177 ? 13.643 9.156 -18.295 1.00 97.19 177 LYS A C 1
ATOM 1370 O O . LYS A 1 177 ? 14.492 8.451 -18.825 1.00 97.19 177 LYS A O 1
ATOM 1375 N N . ALA A 1 178 ? 12.440 9.328 -18.839 1.00 96.56 178 ALA A N 1
ATOM 1376 C CA . ALA A 1 178 ? 12.065 8.722 -20.113 1.00 96.56 178 ALA A CA 1
ATOM 1377 C C . ALA A 1 178 ? 12.889 9.288 -21.283 1.00 96.56 178 ALA A C 1
ATOM 1379 O O . ALA A 1 178 ? 13.310 8.529 -22.156 1.00 96.56 178 ALA A O 1
ATOM 1380 N N . ALA A 1 179 ? 13.159 10.595 -21.291 1.00 96.44 179 ALA A N 1
ATOM 1381 C CA . ALA A 1 179 ? 14.021 11.239 -22.278 1.00 96.44 179 ALA A CA 1
ATOM 1382 C C . ALA A 1 179 ? 15.475 10.746 -22.177 1.00 96.44 179 ALA A C 1
ATOM 1384 O O . ALA A 1 179 ? 16.092 10.436 -23.196 1.00 96.44 179 ALA A O 1
ATOM 1385 N N . GLU A 1 180 ? 16.000 10.598 -20.959 1.00 95.75 180 GLU A N 1
ATOM 1386 C CA . GLU A 1 180 ? 17.329 10.030 -20.718 1.00 95.75 180 GLU A CA 1
ATOM 1387 C C . GLU A 1 180 ? 17.419 8.574 -21.188 1.00 95.75 180 GLU A C 1
ATOM 1389 O O . GLU A 1 180 ? 18.327 8.227 -21.939 1.00 95.75 180 GLU A O 1
ATOM 1394 N N . LEU A 1 181 ? 16.430 7.739 -20.854 1.00 96.00 181 LEU A N 1
ATOM 1395 C CA . LEU A 1 181 ? 16.359 6.361 -21.342 1.00 96.00 181 LEU A CA 1
ATOM 1396 C C . LEU A 1 181 ? 16.305 6.297 -22.871 1.00 96.00 181 LEU A C 1
ATOM 1398 O O . LEU A 1 181 ? 16.966 5.451 -23.464 1.00 96.00 181 LEU A O 1
ATOM 1402 N N . ARG A 1 182 ? 15.553 7.186 -23.531 1.00 95.75 182 ARG A N 1
ATOM 1403 C CA . ARG A 1 182 ? 15.531 7.270 -25.002 1.00 95.75 182 ARG A CA 1
ATOM 1404 C C . ARG A 1 182 ? 16.903 7.635 -25.564 1.00 95.75 182 ARG A C 1
ATOM 1406 O O . ARG A 1 182 ? 17.351 6.994 -26.510 1.00 95.75 182 ARG A O 1
ATOM 1413 N N . ARG A 1 183 ? 17.596 8.608 -24.963 1.00 96.06 183 ARG A N 1
ATOM 1414 C CA . ARG A 1 183 ? 18.964 8.977 -25.355 1.00 96.06 183 ARG A CA 1
ATOM 1415 C C . ARG A 1 183 ? 19.925 7.800 -25.195 1.00 96.06 183 ARG A C 1
ATOM 1417 O O . ARG A 1 183 ? 20.654 7.497 -26.132 1.00 96.06 183 ARG A O 1
ATOM 1424 N N . LEU A 1 184 ? 19.907 7.128 -24.044 1.00 95.88 184 LEU A N 1
ATOM 1425 C CA . LEU A 1 184 ? 20.762 5.969 -23.774 1.00 95.88 184 LEU A CA 1
ATOM 1426 C C . LEU A 1 184 ? 20.467 4.811 -24.732 1.00 95.88 184 LEU A C 1
ATOM 1428 O O . LEU A 1 184 ? 21.397 4.211 -25.260 1.00 95.88 184 LEU A O 1
ATOM 1432 N N . LYS A 1 185 ? 19.190 4.540 -25.028 1.00 93.69 185 LYS A N 1
ATOM 1433 C CA . LYS A 1 185 ? 18.792 3.542 -26.030 1.00 93.69 185 LYS A CA 1
ATOM 1434 C C . LYS A 1 185 ? 19.329 3.885 -27.417 1.00 93.69 185 LYS A C 1
ATOM 1436 O O . LYS A 1 185 ? 19.854 3.004 -28.082 1.00 93.69 185 LYS A O 1
ATOM 1441 N N . ASN A 1 186 ? 19.239 5.144 -27.842 1.00 93.19 186 ASN A N 1
ATOM 1442 C CA . ASN A 1 186 ? 19.758 5.566 -29.144 1.00 93.19 186 ASN A CA 1
ATOM 1443 C C . ASN A 1 186 ? 21.286 5.448 -29.216 1.00 93.19 186 ASN A C 1
ATOM 1445 O O . ASN A 1 186 ? 21.802 4.951 -30.211 1.00 93.19 186 ASN A O 1
ATOM 1449 N N . LEU A 1 187 ? 21.998 5.839 -28.153 1.00 95.69 187 LEU A N 1
ATOM 1450 C CA . LEU A 1 187 ? 23.449 5.650 -28.063 1.00 95.69 187 LEU A CA 1
ATOM 1451 C C . LEU A 1 187 ? 23.824 4.166 -28.115 1.00 95.69 187 LEU A C 1
ATOM 1453 O O . LEU A 1 187 ? 24.737 3.797 -28.843 1.00 95.69 187 LEU A O 1
ATOM 1457 N N . LYS A 1 188 ? 23.087 3.302 -27.405 1.00 93.94 188 LYS A N 1
ATOM 1458 C CA . LYS A 1 188 ? 23.357 1.863 -27.421 1.00 93.94 188 LYS A CA 1
ATOM 1459 C C . LYS A 1 188 ? 23.059 1.230 -28.777 1.00 93.94 188 LYS A C 1
ATOM 1461 O O . LYS A 1 188 ? 23.825 0.390 -29.227 1.00 93.94 188 LYS A O 1
ATOM 1466 N N . LYS A 1 189 ? 21.985 1.655 -29.448 1.00 90.75 189 LYS A N 1
ATOM 1467 C CA . LYS A 1 189 ? 21.686 1.241 -30.824 1.00 90.75 189 LYS A CA 1
ATOM 1468 C C . LYS A 1 189 ? 22.806 1.644 -31.780 1.00 90.75 189 LYS A C 1
ATOM 1470 O O . LYS A 1 189 ? 23.220 0.817 -32.578 1.00 90.75 189 LYS A O 1
ATOM 1475 N N . ALA A 1 190 ? 23.326 2.866 -31.665 1.00 91.00 190 ALA A N 1
ATOM 1476 C CA . ALA A 1 190 ? 24.462 3.312 -32.469 1.00 91.00 190 ALA A CA 1
ATOM 1477 C C . ALA A 1 190 ? 25.722 2.467 -32.208 1.00 91.00 190 ALA A C 1
ATOM 1479 O O . ALA A 1 190 ? 26.354 2.026 -33.159 1.00 91.00 190 ALA A O 1
ATOM 1480 N N . GLU A 1 191 ? 26.033 2.166 -30.943 1.00 93.62 191 GLU A N 1
ATOM 1481 C CA . GLU A 1 191 ? 27.154 1.284 -30.581 1.00 93.62 191 GLU A CA 1
ATOM 1482 C C . GLU A 1 191 ? 26.978 -0.138 -31.144 1.00 93.62 191 GLU A C 1
ATOM 1484 O O . GLU A 1 191 ? 27.933 -0.747 -31.614 1.00 93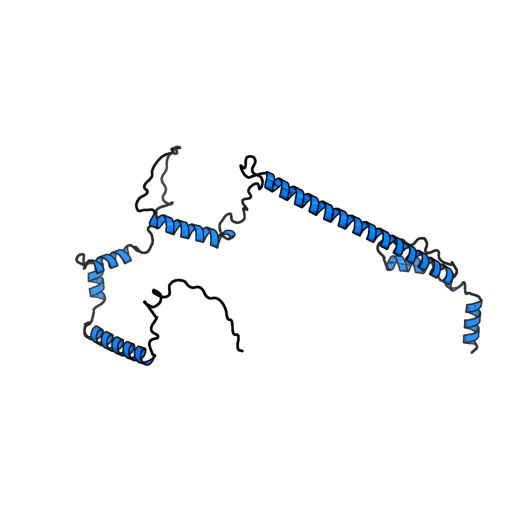.62 191 GLU A O 1
ATOM 1489 N N . ILE A 1 192 ?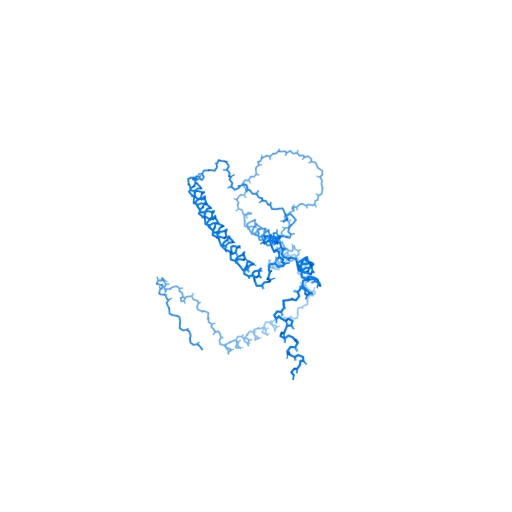 25.758 -0.687 -31.111 1.00 89.94 192 ILE A N 1
ATOM 1490 C CA . ILE A 1 192 ? 25.469 -2.010 -31.682 1.00 89.94 192 ILE A CA 1
ATOM 1491 C C . ILE A 1 192 ? 25.645 -1.989 -33.202 1.00 89.94 192 ILE A C 1
ATOM 1493 O O . ILE A 1 192 ? 26.268 -2.899 -33.735 1.00 89.94 192 ILE A O 1
ATOM 1497 N N . LEU A 1 193 ? 25.158 -0.953 -33.889 1.00 87.75 193 LEU A N 1
ATOM 1498 C CA . LEU A 1 193 ? 25.351 -0.802 -35.334 1.00 87.75 193 LEU A CA 1
ATOM 1499 C C . LEU A 1 193 ? 26.836 -0.698 -35.700 1.00 87.75 193 LEU A C 1
ATOM 1501 O O . LEU A 1 193 ? 27.271 -1.345 -36.643 1.00 87.75 193 LEU A O 1
ATOM 1505 N N . GLU A 1 194 ? 27.628 0.050 -34.930 1.00 91.50 194 GLU A N 1
ATOM 1506 C CA . GLU A 1 194 ? 29.080 0.131 -35.127 1.00 91.50 194 GLU A CA 1
ATOM 1507 C C . GLU A 1 194 ? 29.755 -1.238 -34.947 1.00 91.50 194 GLU A C 1
ATOM 1509 O O . GLU A 1 194 ? 30.597 -1.632 -35.755 1.00 91.50 194 GLU A O 1
ATOM 1514 N N . ARG A 1 195 ? 29.351 -2.005 -33.926 1.00 89.69 195 ARG A N 1
ATOM 1515 C CA . ARG A 1 195 ? 29.849 -3.373 -33.715 1.00 89.69 195 ARG A CA 1
ATOM 1516 C C . ARG A 1 195 ? 29.436 -4.321 -34.839 1.00 89.69 195 ARG A C 1
ATOM 1518 O O . ARG A 1 195 ? 30.262 -5.118 -35.267 1.00 89.69 195 ARG A O 1
ATOM 1525 N N . LEU A 1 196 ? 28.200 -4.232 -35.329 1.00 85.75 196 LEU A N 1
ATOM 1526 C CA . LEU A 1 196 ? 27.734 -5.030 -36.467 1.00 85.75 196 LEU A CA 1
ATOM 1527 C C . LEU A 1 196 ? 28.524 -4.698 -37.735 1.00 85.75 196 LEU A C 1
ATOM 1529 O O . LEU A 1 196 ? 28.982 -5.613 -38.406 1.00 85.75 196 LEU A O 1
ATOM 1533 N N . GLN A 1 197 ? 28.786 -3.416 -38.002 1.00 86.12 197 GLN A N 1
ATOM 1534 C CA . GLN A 1 197 ? 29.648 -2.995 -39.113 1.00 86.12 197 GLN A CA 1
ATOM 1535 C C . GLN A 1 197 ? 31.089 -3.497 -38.958 1.00 86.12 197 GLN A C 1
ATOM 1537 O O . GLN A 1 197 ? 31.745 -3.821 -39.946 1.00 86.12 197 GLN A O 1
ATOM 1542 N N . ALA A 1 198 ? 31.620 -3.548 -37.733 1.00 87.62 198 ALA A N 1
ATOM 1543 C CA . ALA A 1 198 ? 32.937 -4.125 -37.482 1.00 87.62 198 ALA A CA 1
ATOM 1544 C C . ALA A 1 198 ? 32.956 -5.637 -37.766 1.00 87.62 198 ALA A C 1
ATOM 1546 O O . ALA A 1 198 ? 33.895 -6.119 -38.395 1.00 87.62 198 ALA A O 1
ATOM 1547 N N . ILE A 1 199 ? 31.912 -6.366 -37.358 1.00 85.12 199 ILE A N 1
ATOM 1548 C CA . ILE A 1 199 ? 31.755 -7.801 -37.642 1.00 85.12 199 ILE A CA 1
ATOM 1549 C C . ILE A 1 199 ? 31.620 -8.041 -39.147 1.00 85.12 199 ILE A C 1
ATOM 1551 O O . ILE A 1 199 ? 32.304 -8.907 -39.676 1.00 85.12 199 ILE A O 1
ATOM 1555 N N . GLU A 1 200 ? 30.814 -7.247 -39.851 1.00 83.00 200 GLU A N 1
ATOM 1556 C CA . GLU A 1 200 ? 30.638 -7.343 -41.304 1.00 83.00 200 GLU A CA 1
ATOM 1557 C C . GLU A 1 200 ? 31.965 -7.169 -42.058 1.00 83.00 200 GLU A C 1
ATOM 1559 O O . GLU A 1 200 ? 32.271 -7.940 -42.969 1.00 83.00 200 GLU A O 1
ATOM 1564 N N . LYS A 1 201 ? 32.793 -6.204 -41.632 1.00 84.38 201 LYS A N 1
ATOM 1565 C CA . LYS A 1 201 ? 34.136 -5.987 -42.193 1.00 84.38 201 LYS A CA 1
ATOM 1566 C C . LYS A 1 201 ? 35.067 -7.176 -41.968 1.00 84.38 201 LYS A C 1
ATOM 1568 O O . LYS A 1 201 ? 35.820 -7.517 -42.870 1.00 84.38 201 LYS A O 1
ATOM 1573 N N . VAL A 1 202 ? 35.036 -7.785 -40.780 1.00 83.62 202 VAL A N 1
ATOM 1574 C CA . VAL A 1 202 ? 35.851 -8.973 -40.464 1.00 83.62 202 VAL A CA 1
ATOM 1575 C C . VAL A 1 202 ? 35.332 -10.211 -41.201 1.00 83.62 202 VAL A C 1
ATOM 1577 O O . VAL A 1 202 ? 36.120 -11.036 -41.638 1.00 83.62 202 VAL A O 1
ATOM 1580 N N . SER A 1 203 ? 34.019 -10.316 -41.390 1.00 76.25 203 SER A N 1
ATOM 1581 C CA . SER A 1 203 ? 33.350 -11.432 -42.066 1.00 76.25 203 SER A CA 1
ATOM 1582 C C . SER A 1 203 ? 33.418 -11.365 -43.601 1.00 76.25 203 SER A C 1
ATOM 1584 O O . SER A 1 203 ? 32.694 -12.093 -44.279 1.00 76.25 203 SER A O 1
ATOM 1586 N N . GLY A 1 204 ? 34.221 -10.464 -44.173 1.00 72.06 204 GLY A N 1
ATOM 1587 C CA . GLY A 1 204 ? 34.413 -10.367 -45.624 1.00 72.06 204 GLY A CA 1
ATOM 1588 C C . GLY A 1 204 ? 33.185 -9.895 -46.414 1.00 72.06 204 GLY A C 1
ATOM 1589 O O . GLY A 1 204 ? 33.129 -10.101 -47.622 1.00 72.06 204 GLY A O 1
ATOM 1590 N N . GLY A 1 205 ? 32.192 -9.271 -45.766 1.00 68.00 205 GLY A N 1
ATOM 1591 C CA . GLY A 1 205 ? 30.986 -8.759 -46.434 1.00 68.00 205 GLY A CA 1
ATOM 1592 C C . GLY A 1 205 ? 30.002 -9.829 -46.933 1.00 68.00 205 GLY A C 1
ATOM 1593 O O . GLY A 1 205 ? 29.095 -9.508 -47.698 1.00 68.00 205 GLY A O 1
ATOM 1594 N N . ALA A 1 206 ? 30.147 -11.089 -46.513 1.00 60.38 206 ALA A N 1
ATOM 1595 C CA . ALA A 1 206 ? 29.342 -12.205 -47.021 1.00 60.38 206 ALA A CA 1
ATOM 1596 C C . ALA A 1 206 ? 27.932 -12.338 -46.412 1.00 60.38 206 ALA A C 1
ATOM 1598 O O . ALA A 1 206 ? 27.194 -13.265 -46.733 1.00 60.38 206 ALA A O 1
ATOM 1599 N N . GLY A 1 207 ? 27.518 -11.403 -45.562 1.00 62.50 207 GLY A N 1
ATOM 1600 C CA . GLY A 1 207 ? 26.196 -11.425 -44.959 1.00 62.50 207 GLY A CA 1
ATOM 1601 C C . GLY A 1 207 ? 25.830 -10.060 -44.422 1.00 62.50 207 GLY A C 1
ATOM 1602 O O . GLY A 1 207 ? 26.261 -9.697 -43.330 1.00 62.50 207 GLY A O 1
ATOM 1603 N N . SER A 1 208 ? 25.036 -9.298 -45.176 1.00 62.94 208 SER A N 1
ATOM 1604 C CA . SER A 1 208 ? 24.497 -8.039 -44.664 1.00 62.94 208 SER A CA 1
ATOM 1605 C C . SER A 1 208 ? 23.539 -8.349 -43.509 1.00 62.94 208 SER A C 1
ATOM 1607 O O . SER A 1 208 ? 22.426 -8.842 -43.699 1.00 62.94 208 SER A O 1
ATOM 1609 N N . LEU A 1 209 ? 23.987 -8.059 -42.287 1.00 68.06 209 LEU A N 1
ATOM 1610 C CA . LEU A 1 209 ? 23.189 -8.138 -41.060 1.00 68.06 209 LEU A CA 1
ATOM 1611 C C . LEU A 1 209 ? 22.229 -6.935 -40.922 1.00 68.06 209 LEU A C 1
ATOM 1613 O O . LEU A 1 209 ? 21.641 -6.725 -39.862 1.00 68.06 209 LEU A O 1
ATOM 1617 N N . GLU A 1 210 ? 22.046 -6.133 -41.977 1.00 66.62 210 GLU A N 1
ATOM 1618 C CA . GLU A 1 210 ? 21.190 -4.936 -41.979 1.00 66.62 210 GLU A CA 1
ATOM 1619 C C . GLU A 1 210 ? 19.697 -5.254 -41.776 1.00 66.62 210 GLU A C 1
ATOM 1621 O O . GLU A 1 210 ? 18.928 -4.374 -41.394 1.00 66.62 210 GLU A O 1
ATOM 1626 N N . GLY A 1 211 ? 19.277 -6.506 -41.990 1.00 69.12 211 GLY A N 1
ATOM 1627 C CA . GLY A 1 211 ? 17.892 -6.960 -41.807 1.00 69.12 211 GLY A CA 1
ATOM 1628 C C . GLY A 1 211 ? 17.502 -7.341 -40.373 1.00 69.12 211 GLY A C 1
ATOM 1629 O O . GLY A 1 211 ? 16.358 -7.731 -40.142 1.00 69.12 211 GLY A O 1
ATOM 1630 N N . VAL A 1 212 ? 18.426 -7.264 -39.412 1.00 74.00 212 VAL A N 1
ATOM 1631 C CA . VAL A 1 212 ? 18.193 -7.714 -38.034 1.00 74.00 212 VAL A CA 1
ATOM 1632 C C . VAL A 1 212 ? 17.406 -6.666 -37.245 1.00 74.00 212 VAL A C 1
ATOM 1634 O O . VAL A 1 212 ? 17.860 -5.536 -37.053 1.00 74.00 212 VAL A O 1
ATOM 1637 N N . ASP A 1 213 ? 16.233 -7.043 -36.729 1.00 78.56 213 ASP A N 1
ATOM 1638 C CA . ASP A 1 213 ? 15.448 -6.176 -35.847 1.00 78.56 213 ASP A CA 1
ATOM 1639 C C . ASP A 1 213 ? 16.094 -6.072 -34.456 1.00 78.56 213 ASP A C 1
ATOM 1641 O O . ASP A 1 213 ? 15.902 -6.908 -33.578 1.00 78.56 213 ASP A O 1
ATOM 1645 N N . LEU A 1 214 ? 16.836 -4.986 -34.234 1.00 77.81 214 LEU A N 1
ATOM 1646 C CA . LEU A 1 214 ? 17.464 -4.661 -32.948 1.00 77.81 214 LEU A CA 1
ATOM 1647 C C . LEU A 1 214 ? 16.479 -4.131 -31.888 1.00 77.81 214 LEU A C 1
ATOM 1649 O O . LEU A 1 214 ? 16.905 -3.683 -30.818 1.00 77.81 214 LEU A O 1
ATOM 1653 N N . SER A 1 215 ? 15.184 -4.048 -32.203 1.00 78.25 215 SER A N 1
ATOM 1654 C CA . SER A 1 215 ? 14.155 -3.486 -31.324 1.00 78.25 215 SER A CA 1
ATOM 1655 C C . SER A 1 215 ? 13.086 -4.470 -30.859 1.00 78.25 215 SER A C 1
ATOM 1657 O O . SER A 1 215 ? 12.404 -4.152 -29.881 1.00 78.25 215 SER A O 1
ATOM 1659 N N . GLY A 1 216 ? 12.961 -5.618 -31.523 1.00 83.38 216 GLY A N 1
ATOM 1660 C CA . GLY A 1 216 ? 12.104 -6.728 -31.123 1.00 83.38 216 GLY A CA 1
ATOM 1661 C C . GLY A 1 216 ? 12.699 -7.584 -30.002 1.00 83.38 216 GLY A C 1
ATOM 1662 O O . GLY A 1 216 ? 13.827 -7.369 -29.550 1.00 83.38 216 GLY A O 1
ATOM 1663 N N . ASP A 1 217 ? 11.917 -8.562 -29.547 1.00 85.56 217 ASP A N 1
ATOM 1664 C CA . ASP A 1 217 ? 12.386 -9.582 -28.610 1.00 85.56 217 ASP A CA 1
ATOM 1665 C C . ASP A 1 217 ? 13.328 -10.556 -29.339 1.00 85.56 217 ASP A C 1
ATOM 1667 O O . ASP A 1 217 ? 13.053 -10.981 -30.461 1.00 85.56 217 ASP A O 1
ATOM 1671 N N . PHE A 1 218 ? 14.457 -10.896 -28.713 1.00 87.31 218 PHE A N 1
ATOM 1672 C CA . PHE A 1 218 ? 15.438 -11.814 -29.295 1.00 87.31 218 PHE A CA 1
ATOM 1673 C C . PHE A 1 218 ? 14.932 -13.260 -29.219 1.00 87.31 218 PHE A C 1
ATOM 1675 O O . PHE A 1 218 ? 14.771 -13.797 -28.121 1.00 87.31 218 PHE A O 1
ATOM 1682 N N . ASP A 1 219 ? 14.715 -13.882 -30.379 1.00 88.81 219 ASP A N 1
ATOM 1683 C CA . ASP A 1 219 ? 14.354 -15.295 -30.516 1.00 88.81 219 ASP A CA 1
ATOM 1684 C C . ASP A 1 219 ? 15.572 -16.107 -31.003 1.00 88.81 219 ASP A C 1
ATOM 1686 O O . ASP A 1 219 ? 15.988 -15.937 -32.156 1.00 88.81 219 ASP A O 1
ATOM 1690 N N . PRO A 1 220 ? 16.148 -16.982 -30.153 1.00 91.88 220 PRO A N 1
ATOM 1691 C CA . PRO A 1 220 ? 17.299 -17.805 -30.513 1.00 91.88 220 PRO A CA 1
ATOM 1692 C C . PRO A 1 220 ? 17.058 -18.680 -31.748 1.00 91.88 220 PRO A C 1
ATOM 1694 O O . PRO A 1 220 ? 17.912 -18.741 -32.627 1.00 91.88 220 PRO A O 1
ATOM 1697 N N . ASP A 1 221 ? 15.881 -19.302 -31.866 1.00 92.06 221 ASP A N 1
ATOM 1698 C CA . ASP A 1 221 ? 15.605 -20.256 -32.946 1.00 92.06 221 ASP A CA 1
ATOM 1699 C C . ASP A 1 221 ? 15.479 -19.547 -34.302 1.00 92.06 221 ASP A C 1
ATOM 1701 O O . ASP A 1 221 ? 15.850 -20.089 -35.347 1.00 92.06 221 ASP A O 1
ATOM 1705 N N . ALA A 1 222 ? 14.913 -18.337 -34.306 1.00 87.44 222 ALA A N 1
ATOM 1706 C CA . ALA A 1 222 ? 14.812 -17.508 -35.503 1.00 87.44 222 ALA A CA 1
ATOM 1707 C C . ALA A 1 222 ? 16.179 -16.945 -35.912 1.00 87.44 222 ALA A C 1
ATOM 1709 O O . ALA A 1 222 ? 16.501 -16.936 -37.102 1.00 87.44 222 ALA A O 1
ATOM 1710 N N . TRP A 1 223 ? 16.981 -16.515 -34.934 1.00 86.00 223 TRP A N 1
ATOM 1711 C CA . TRP A 1 223 ? 18.339 -16.025 -35.150 1.00 86.00 223 TRP A CA 1
ATOM 1712 C C . TRP A 1 223 ? 19.247 -17.106 -35.741 1.00 86.00 223 TRP A C 1
ATOM 1714 O O . TRP A 1 223 ? 19.879 -16.876 -36.771 1.00 86.00 223 TRP A O 1
ATOM 1724 N N . ASP A 1 224 ? 19.246 -18.307 -35.163 1.00 89.00 224 ASP A N 1
ATOM 1725 C CA . ASP A 1 224 ? 20.073 -19.422 -35.631 1.00 89.00 224 ASP A CA 1
ATOM 1726 C C . ASP A 1 224 ? 19.709 -19.837 -37.061 1.00 89.00 224 ASP A C 1
ATOM 1728 O O . ASP A 1 224 ? 20.592 -20.067 -37.886 1.00 89.00 224 ASP A O 1
ATOM 1732 N N . LYS A 1 225 ? 18.414 -19.850 -37.407 1.00 88.69 225 LYS A N 1
ATOM 1733 C CA . LYS A 1 225 ? 17.962 -20.091 -38.790 1.00 88.69 225 LYS A CA 1
ATOM 1734 C C . LYS A 1 225 ? 18.476 -19.032 -39.762 1.00 88.69 225 LYS A C 1
ATOM 1736 O O . LYS A 1 225 ? 18.860 -19.375 -40.878 1.00 88.69 225 LYS A O 1
ATOM 1741 N N . GLN A 1 226 ? 18.465 -17.758 -39.365 1.00 84.50 226 GLN A N 1
ATOM 1742 C CA . GLN A 1 226 ? 18.987 -16.669 -40.193 1.00 84.50 226 GLN A CA 1
ATOM 1743 C C . GLN A 1 226 ? 20.502 -16.791 -40.375 1.00 84.50 226 GLN A C 1
ATOM 1745 O O . GLN A 1 226 ? 20.982 -16.681 -41.501 1.00 84.50 226 GLN A O 1
ATOM 1750 N N . MET A 1 227 ? 21.247 -17.077 -39.304 1.00 84.50 227 MET A N 1
ATOM 1751 C CA . MET A 1 227 ? 22.699 -17.259 -39.377 1.00 84.50 227 MET A CA 1
ATOM 1752 C C . MET A 1 227 ? 23.077 -18.482 -40.216 1.00 84.50 227 MET A C 1
ATOM 1754 O O . MET A 1 227 ? 23.957 -18.372 -41.057 1.00 84.50 227 MET A O 1
ATOM 1758 N N . ALA A 1 228 ? 22.385 -19.615 -40.063 1.00 86.50 228 ALA A N 1
ATOM 1759 C CA . ALA A 1 228 ? 22.635 -20.815 -40.865 1.00 86.50 228 ALA A CA 1
ATOM 1760 C C . ALA A 1 228 ? 22.340 -20.610 -42.363 1.00 86.50 228 ALA A C 1
ATOM 1762 O O . ALA A 1 228 ? 22.966 -21.240 -43.210 1.00 86.50 228 ALA A O 1
ATOM 1763 N N . ALA A 1 229 ? 21.391 -19.730 -42.700 1.00 84.50 229 ALA A N 1
ATOM 1764 C CA . ALA A 1 229 ? 21.098 -19.382 -44.088 1.00 84.50 229 ALA A CA 1
ATOM 1765 C C . ALA A 1 229 ? 22.166 -18.463 -44.706 1.00 84.50 229 ALA A C 1
ATOM 1767 O O . ALA A 1 229 ? 22.463 -18.598 -45.890 1.00 84.50 229 ALA A O 1
ATOM 1768 N N . VAL A 1 230 ? 22.716 -17.531 -43.921 1.00 81.38 230 VAL A N 1
ATOM 1769 C CA . VAL A 1 230 ? 23.755 -16.584 -44.364 1.00 81.38 230 VAL A CA 1
ATOM 1770 C C . VAL A 1 230 ? 25.134 -17.250 -44.418 1.00 81.38 230 VAL A C 1
ATOM 1772 O O . VAL A 1 230 ? 25.858 -17.088 -45.393 1.00 81.38 230 VAL A O 1
ATOM 1775 N N . PHE A 1 231 ? 25.477 -18.032 -43.396 1.00 83.12 231 PHE A N 1
ATOM 1776 C CA . PHE A 1 231 ? 26.734 -18.771 -43.272 1.00 83.12 231 PHE A CA 1
ATOM 1777 C C . PHE A 1 231 ? 26.525 -20.241 -43.657 1.00 83.12 231 PHE A C 1
ATOM 1779 O O . PHE A 1 231 ? 26.662 -21.144 -42.834 1.00 83.12 231 PHE A O 1
ATOM 1786 N N . ASN A 1 232 ? 26.117 -20.471 -44.902 1.00 84.31 232 ASN A N 1
ATOM 1787 C CA . ASN A 1 232 ? 25.864 -21.805 -45.443 1.00 84.31 232 ASN A CA 1
ATOM 1788 C C . ASN A 1 232 ? 27.150 -22.454 -46.003 1.00 84.31 232 ASN A C 1
ATOM 1790 O O . ASN A 1 232 ? 28.227 -21.856 -45.987 1.00 84.31 232 ASN A O 1
ATOM 1794 N N . ASP A 1 233 ? 27.040 -23.679 -46.526 1.00 83.75 233 ASP A N 1
ATOM 1795 C CA . ASP A 1 233 ? 28.181 -24.406 -47.101 1.00 83.75 233 ASP A CA 1
ATOM 1796 C C . ASP A 1 233 ? 28.879 -23.624 -48.230 1.00 83.75 233 ASP A C 1
ATOM 1798 O O . ASP A 1 233 ? 30.093 -23.729 -48.371 1.00 83.75 233 ASP A O 1
ATOM 1802 N N . ASP A 1 234 ? 28.154 -22.789 -48.988 1.00 82.00 234 ASP A N 1
ATOM 1803 C CA . ASP A 1 234 ? 28.733 -21.953 -50.049 1.00 82.00 234 ASP A CA 1
ATOM 1804 C C . ASP A 1 234 ? 29.656 -20.859 -49.481 1.00 82.00 234 ASP A C 1
ATOM 1806 O O . ASP A 1 234 ? 30.700 -20.571 -50.068 1.00 82.00 234 ASP A O 1
ATOM 1810 N N . TYR A 1 235 ? 29.307 -20.273 -48.328 1.00 79.88 235 TYR A N 1
ATOM 1811 C CA . TYR A 1 235 ? 30.163 -19.311 -47.625 1.00 79.88 235 TYR A CA 1
ATOM 1812 C C . TYR A 1 235 ? 31.462 -19.961 -47.142 1.00 79.88 235 TYR A C 1
ATOM 1814 O O . TYR A 1 235 ? 32.539 -19.403 -47.334 1.00 79.88 235 TYR A O 1
ATOM 1822 N N . TYR A 1 236 ? 31.378 -21.156 -46.554 1.00 81.25 236 TYR A N 1
ATOM 1823 C CA . TYR A 1 236 ? 32.563 -21.879 -46.084 1.00 81.25 236 TYR A CA 1
ATOM 1824 C C . TYR A 1 236 ? 33.383 -22.501 -47.227 1.00 81.25 236 TYR A C 1
ATOM 1826 O O . TYR A 1 236 ? 34.593 -22.670 -47.086 1.00 81.25 236 TYR A O 1
ATOM 1834 N N . ALA A 1 237 ? 32.754 -22.818 -48.364 1.00 77.50 237 ALA A N 1
ATOM 1835 C CA . ALA A 1 237 ? 33.428 -23.301 -49.569 1.00 77.50 237 ALA A CA 1
ATOM 1836 C C . ALA A 1 237 ? 34.133 -22.181 -50.351 1.00 77.50 237 ALA A C 1
ATOM 1838 O O . ALA A 1 237 ? 35.094 -22.453 -51.074 1.00 77.50 237 ALA A O 1
ATOM 1839 N N . ALA A 1 238 ? 33.698 -20.926 -50.191 1.00 68.88 238 ALA A N 1
ATOM 1840 C CA . ALA A 1 238 ? 34.425 -19.740 -50.630 1.00 68.88 238 ALA A CA 1
ATOM 1841 C C . ALA A 1 238 ? 35.637 -19.492 -49.712 1.00 68.88 238 ALA A C 1
ATOM 1843 O O . ALA A 1 238 ? 35.722 -18.488 -49.010 1.00 68.88 238 ALA A O 1
ATOM 1844 N N . ALA A 1 239 ? 36.567 -20.447 -49.686 1.00 56.84 239 ALA A N 1
ATOM 1845 C CA . ALA A 1 239 ? 37.785 -20.353 -48.903 1.00 56.84 239 ALA A CA 1
ATOM 1846 C C . ALA A 1 239 ? 38.611 -19.144 -49.360 1.00 56.84 239 ALA A C 1
ATOM 1848 O O . ALA A 1 239 ? 38.902 -18.981 -50.550 1.00 56.84 239 ALA A O 1
ATOM 1849 N N . ASP A 1 240 ? 39.005 -18.317 -48.396 1.00 65.75 240 ASP A N 1
ATOM 1850 C CA . ASP A 1 240 ? 40.033 -17.308 -48.600 1.00 65.75 240 ASP A CA 1
ATOM 1851 C C . ASP A 1 240 ? 41.313 -18.031 -49.071 1.00 65.75 240 ASP A C 1
ATOM 1853 O O . ASP A 1 240 ? 41.768 -18.952 -48.380 1.00 65.75 240 ASP A O 1
ATOM 1857 N N . PRO A 1 241 ? 41.882 -17.702 -50.247 1.00 63.06 241 PRO A N 1
ATOM 1858 C CA . PRO A 1 241 ? 43.077 -18.369 -50.765 1.00 63.06 241 PRO A CA 1
ATOM 1859 C C . PRO A 1 241 ? 44.261 -18.337 -49.786 1.00 63.06 241 PRO A C 1
ATOM 1861 O O . PRO A 1 241 ? 45.121 -19.212 -49.853 1.00 63.06 241 PRO A O 1
ATOM 1864 N N . GLU A 1 242 ? 44.296 -17.373 -48.862 1.00 63.16 242 GLU A N 1
ATOM 1865 C CA . GLU A 1 242 ? 45.306 -17.290 -47.802 1.00 63.16 242 GLU A CA 1
ATOM 1866 C C . GLU A 1 242 ? 45.095 -18.362 -46.710 1.00 63.16 242 GLU A C 1
ATOM 1868 O O . GLU A 1 242 ? 46.050 -18.989 -46.253 1.00 63.16 242 GLU A O 1
ATOM 1873 N N . LEU A 1 243 ? 43.838 -18.658 -46.363 1.00 65.69 243 LEU A N 1
ATOM 1874 C CA . LEU A 1 243 ? 43.460 -19.649 -45.347 1.00 65.69 243 LEU A CA 1
ATOM 1875 C C . LEU A 1 243 ? 43.572 -21.087 -45.879 1.00 65.69 243 LEU A C 1
ATOM 1877 O O . LEU A 1 243 ? 43.955 -22.002 -45.149 1.00 65.69 243 LEU A O 1
ATOM 1881 N N . ALA A 1 244 ? 43.303 -21.284 -47.173 1.00 67.12 244 ALA A N 1
ATOM 1882 C CA . ALA A 1 244 ? 43.565 -22.552 -47.852 1.00 67.12 244 ALA A CA 1
ATOM 1883 C C . ALA A 1 244 ? 45.069 -22.895 -47.867 1.00 67.12 244 ALA A C 1
ATOM 1885 O O . ALA A 1 244 ? 45.434 -24.046 -47.634 1.00 67.12 244 ALA A O 1
ATOM 1886 N N . ALA A 1 245 ? 45.936 -21.896 -48.072 1.00 70.75 245 ALA A N 1
ATOM 1887 C CA . ALA A 1 245 ? 47.387 -22.073 -48.055 1.00 70.75 245 ALA A CA 1
ATOM 1888 C C . ALA A 1 245 ? 47.943 -22.372 -46.647 1.00 70.75 245 ALA A C 1
ATOM 1890 O O . ALA A 1 245 ? 48.872 -23.168 -46.514 1.00 70.75 245 ALA A O 1
ATOM 1891 N N . GLU A 1 246 ? 47.379 -21.778 -45.587 1.00 71.12 246 GLU A N 1
ATOM 1892 C CA . GLU A 1 246 ? 47.765 -22.099 -44.202 1.00 71.12 246 GLU A CA 1
ATOM 1893 C C . GLU A 1 246 ? 47.364 -23.520 -43.781 1.00 71.12 246 GLU A C 1
ATOM 1895 O O . GLU A 1 246 ? 48.127 -24.185 -43.081 1.00 71.12 246 GLU A O 1
ATOM 1900 N N . LEU A 1 247 ? 46.192 -24.005 -44.207 1.00 70.62 247 LEU A N 1
ATOM 1901 C CA . LEU A 1 247 ? 45.747 -25.369 -43.902 1.00 70.62 247 LEU A CA 1
ATOM 1902 C C . LEU A 1 247 ? 46.597 -26.426 -44.612 1.00 70.62 247 LEU A C 1
ATOM 1904 O O . LEU A 1 247 ? 46.976 -27.410 -43.983 1.00 70.62 247 LEU A O 1
ATOM 1908 N N . GLU A 1 248 ? 46.946 -26.204 -45.880 1.00 72.94 248 GLU A N 1
ATOM 1909 C CA . GLU A 1 248 ? 47.830 -27.104 -46.631 1.00 72.94 248 GLU A CA 1
ATOM 1910 C C . GLU A 1 248 ? 49.242 -27.138 -46.013 1.00 72.94 248 GLU A C 1
ATOM 1912 O O . GLU A 1 248 ? 49.809 -28.210 -45.806 1.00 72.94 248 GLU A O 1
ATOM 1917 N N . ALA A 1 249 ? 49.773 -25.982 -45.593 1.00 76.56 249 ALA A N 1
ATOM 1918 C CA . ALA A 1 249 ? 51.060 -25.899 -44.897 1.00 76.56 249 ALA A CA 1
ATOM 1919 C C . ALA A 1 249 ? 51.058 -26.567 -43.507 1.00 76.56 249 ALA A C 1
ATOM 1921 O O . ALA A 1 249 ? 52.104 -27.022 -43.045 1.00 76.56 249 ALA A O 1
ATOM 1922 N N . ALA A 1 250 ? 49.907 -26.620 -42.829 1.00 73.44 250 ALA A N 1
ATOM 1923 C CA . ALA A 1 250 ? 49.747 -27.314 -41.552 1.00 73.44 250 ALA A CA 1
ATOM 1924 C C . ALA A 1 250 ? 49.548 -28.832 -41.710 1.00 73.44 250 ALA A C 1
ATOM 1926 O O . ALA A 1 250 ? 49.827 -29.571 -40.770 1.00 73.44 250 ALA A O 1
ATOM 1927 N N . GLU A 1 251 ? 49.066 -29.295 -42.866 1.00 74.06 251 GLU A N 1
ATOM 1928 C CA . GLU A 1 251 ? 48.914 -30.722 -43.179 1.00 74.06 251 GLU A CA 1
ATOM 1929 C C . GLU A 1 251 ? 50.222 -31.342 -43.715 1.00 74.06 251 GLU A C 1
ATOM 1931 O O . GLU A 1 251 ? 50.465 -32.534 -43.523 1.00 74.06 251 GLU A O 1
ATOM 1936 N N . GLU A 1 252 ? 51.098 -30.536 -44.332 1.00 71.94 252 GLU A N 1
ATOM 1937 C CA . GLU A 1 252 ? 52.457 -30.940 -44.739 1.00 71.94 252 GLU A CA 1
ATOM 1938 C C . GLU A 1 252 ? 53.506 -30.917 -43.601 1.00 71.94 252 GLU A C 1
ATOM 1940 O O . GLU A 1 252 ? 54.615 -31.431 -43.793 1.00 71.94 252 GLU A O 1
ATOM 1945 N N . ALA A 1 253 ? 53.187 -30.345 -42.432 1.00 57.53 253 ALA A N 1
ATOM 1946 C CA . ALA A 1 253 ? 54.076 -30.229 -41.263 1.00 57.53 253 ALA A CA 1
ATOM 1947 C C . ALA A 1 253 ? 53.897 -31.366 -40.239 1.00 57.53 253 ALA A C 1
ATOM 1949 O O . ALA A 1 253 ? 54.933 -31.831 -39.700 1.00 57.53 253 ALA A O 1
#

Secondary structure (DSSP, 8-state):
-------------TTSTTS-------HHHHHHHHHHHHHHHHHHHHHS----HHHHHHHHHH-S---HHHHHHHHHHHTTTTSPP----S------------------SSTHHHHHHHHHHHHHHHHHSTTTSTTTT------SS-TT--S-HHHHHHHHHHHHHHHHHHHHHHHHHHHHHHHHHHHHHHHHHHHHHHHHHHTTT-S-GGG--SSS---HHHHHHHHHHHS-HHHHHS--HHHHHHHHHHH--

Organism: Emiliania huxleyi (NCBI:txid2903)

Sequence (253 aa):
VKTSGAGAEGAADEEDEELLIRREVAPEEREAEADEYASWLKQQLSRAGPVDEAVTLRRYMLEEDLPPDEAFLRDYMLNAMWKRPVEADGGGGGDGVGSDGEGGGEEEGEEAGGTFSDREDDFERSHNFRYEEVGAARVVSHPRQVEGSLRRQAELGRKRQAKAEASERRAALKEKKAAELRRLKNLKKAEILERLQAIEKVSGGAGSLEGVDLSGDFDPDAWDKQMAAVFNDDYYAAADPELAAELEAAEEA

Foldseek 3Di:
DDDDDDDDDDDDDPPPPVPDDPDPQDPVNVVVVVVVVVVVVVVVVVVDDDDDPVVVVCCLPPPPPDDPVSVVVSCCVVVVVVPDPPPPPDDDDDDDDDDDDDDDDPPPDPVVPVVVVVVVVVVCCCVVCCCVDDCSVPDDDDDPDDPPDPPDCVVVVVVVVVVVVVVVVVVVVVVVVVVVVVVVVVVVVVVVVVVLVVVCVVLVVQDPPVPDDPPDDDDPVVVVVNCCVSCDPVSVVPDDPVNVVVVVVVVVD

InterPro domains:
  IPR018034 KRR1 interacting protein 1 [PF05178] (168-241)
  IPR018034 KRR1 interacting protein 1 [PTHR14490] (11-248)

pLDDT: mean 74.47, std 18.91, range [29.48, 97.19]

Mean predicted aligned error: 21.15 Å

Radius of gyration: 48.86 Å; Cα contacts (8 Å, |Δi|>4): 33; chains: 1; bounding box: 108×60×119 Å